Protein AF-A0A2G2ZZA1-F1 (afdb_monomer_lite)

Organism: Capsicum annuum (NCBI:txid4072)

Foldseek 3Di:
DDDDDDDDDDDDDDDDDDDDDDDPPPPPPPVVVVVLDVPCDPVNVVVVVVLVVVVVVVDDDPDPVPCCVNVDDPDPVSCLVCVCPVPLVSVLVVLVPDPADPLLSVLVNLLSVLVVLLSVLVSLVVVLVVVVVVLVVLLVVLVVVCVPDPDDNPPSVVVNLVSLVVLLPDDRSQPPDPNHLVNLVVSLVSLVVSLVSLVVVLVVLVVVLVVLVVVVVVVVVVVVVVVVVVVVVCVPPPDDPPPPPVVVVVVVVSVVVSVSSVVSSVVSVVSSVVSVVSSVVSVVVSVVSVVVSVVSVVSSVVSVVCSVVVVDPPPVVVVVPD

InterPro domains:
  IPR007749 Protein of unknown function DUF677 [PF05055] (58-304)
  IPR007749 Protein of unknown function DUF677 [PTHR31113] (23-312)

Secondary structure (DSSP, 8-state):
---------------------PPP------HHHHHHHHH--HHHHHHHHHHHHHHHTT--SS-----GGGG---SHHHHHHTTTPSPHHHHHHHHHHS---HHHHHHHHHHHHHHHHHHHHHHHHHHHHHHHHHHHHHHHHHHHHHHH-TT-HHHHHHHHHHHHHHHHTS--TTTSSTT-HHHHHHHHHHHHHHHHHHHHHHHHHHHHHHHHHHHHHHHHHHHHHHHHHHHHHHTT-----SSHHHHHHHHHHHHHHHHHHHHHHHHHHHHHHHHHHHHHHHHHHHHHHHHHHHHHHHHHHHHHHHHHHTT-TTTTTTTS--

Radius of gyration: 33.91 Å; chains: 1; bounding box: 85×60×103 Å

Sequence (322 aa):
MLGSVLSTNSNAFCLHAEAQRSKPAHMEMDLREEYAHAFRTESYTDFWTRVLALAENISSPTKIVGSTSAARLPSYRLFVEHLLDPDQPTVTRILGLIHTHRETHSILSEYFSQTAEASLLCSLLLKDVQRTRSRYKSLKSALDSLQKTPYSPKSHMPKIMTRLTKFCNSLNPLVSSTSSPLRFKTVQASCSKLLKSIELRRNKTNAKLQLIKKFQRSSVVFVMALTISLTVIVATHALALIVAAPTLMIGSFQLMSTKKLARSSAQLDIAAKGTYILIRDLDTISRLVGRLNDELEDLQAIIRFWLVRGGDPVQLQLQASG

Structure (mmCIF, N/CA/C/O backbone):
data_AF-A0A2G2ZZA1-F1
#
_entry.id   AF-A0A2G2ZZA1-F1
#
loop_
_atom_site.group_PDB
_atom_site.id
_atom_site.type_symbol
_atom_site.label_atom_id
_atom_site.label_alt_id
_atom_site.label_comp_id
_atom_site.label_asym_id
_atom_site.label_entity_id
_atom_site.label_seq_id
_atom_site.pdbx_PDB_ins_code
_atom_site.Cartn_x
_atom_site.Cartn_y
_atom_site.Cartn_z
_atom_site.occupancy
_atom_site.B_iso_or_equiv
_atom_site.auth_seq_id
_atom_site.auth_comp_id
_atom_site.auth_asym_id
_atom_site.auth_atom_id
_atom_site.pdbx_PDB_model_num
ATOM 1 N N . MET A 1 1 ? 26.205 -9.629 24.892 1.00 28.17 1 MET A N 1
ATOM 2 C CA . MET A 1 1 ? 27.626 -9.848 25.225 1.00 28.17 1 MET A CA 1
ATOM 3 C C . MET A 1 1 ? 27.842 -11.346 25.367 1.00 28.17 1 MET A C 1
ATOM 5 O O . MET A 1 1 ? 27.180 -11.933 26.203 1.00 28.17 1 MET A O 1
ATOM 9 N N . LEU A 1 2 ? 28.659 -11.899 24.462 1.00 25.50 2 LEU A N 1
ATOM 10 C CA . LEU A 1 2 ? 29.552 -13.072 24.554 1.00 25.50 2 LEU A CA 1
ATOM 11 C C . LEU A 1 2 ? 29.225 -14.289 25.447 1.00 25.50 2 LEU A C 1
ATOM 13 O O . LEU A 1 2 ? 28.991 -14.151 26.640 1.00 25.50 2 LEU A O 1
ATOM 17 N N . GLY A 1 3 ? 29.453 -15.477 24.863 1.00 25.59 3 GLY A N 1
ATOM 18 C CA . GLY A 1 3 ? 29.916 -16.691 25.560 1.00 25.59 3 GLY A CA 1
ATOM 19 C C . GLY A 1 3 ? 29.078 -17.934 25.239 1.00 25.59 3 GLY A C 1
ATOM 20 O O . GLY A 1 3 ? 28.054 -18.153 25.866 1.00 25.59 3 GLY A O 1
ATOM 21 N N . SER A 1 4 ? 29.319 -18.650 24.135 1.00 27.53 4 SER A N 1
ATOM 22 C CA . SER A 1 4 ? 30.235 -19.806 24.017 1.00 27.53 4 SER A CA 1
ATOM 23 C C . SER A 1 4 ? 29.969 -20.952 25.007 1.00 27.53 4 SER A C 1
ATOM 25 O O . SER A 1 4 ? 30.288 -20.837 26.186 1.00 27.53 4 SER A O 1
ATOM 27 N N . VAL A 1 5 ? 29.520 -22.098 24.485 1.00 32.62 5 VAL A N 1
ATOM 28 C CA . VAL A 1 5 ? 29.769 -23.421 25.078 1.00 32.62 5 VAL A CA 1
ATOM 29 C C . VAL A 1 5 ? 30.450 -24.280 24.010 1.00 32.62 5 VAL A C 1
ATOM 31 O O . VAL A 1 5 ? 30.022 -24.330 22.860 1.00 32.62 5 VAL A O 1
ATOM 34 N N . LEU A 1 6 ? 31.573 -24.861 24.415 1.00 30.09 6 LEU A N 1
ATOM 35 C CA . LEU A 1 6 ? 32.590 -25.582 23.655 1.00 30.09 6 LEU A CA 1
ATOM 36 C C . LEU A 1 6 ? 32.461 -27.095 23.903 1.00 30.09 6 LEU A C 1
ATOM 38 O O . LEU A 1 6 ? 32.226 -27.475 25.045 1.00 30.09 6 LEU A O 1
ATOM 42 N N . SER A 1 7 ? 32.834 -27.887 22.880 1.00 28.14 7 SER A N 1
ATOM 43 C CA . SER A 1 7 ? 33.601 -29.157 22.981 1.00 28.14 7 SER A CA 1
ATOM 44 C C . SER A 1 7 ? 32.857 -30.391 23.542 1.00 28.14 7 SER A C 1
ATOM 46 O O . SER A 1 7 ? 32.058 -30.258 24.451 1.00 28.14 7 SER A O 1
ATOM 48 N N . THR A 1 8 ? 33.034 -31.658 23.148 1.00 29.88 8 THR A N 1
ATOM 49 C CA . THR A 1 8 ? 33.964 -32.474 22.323 1.00 29.88 8 THR A CA 1
ATOM 50 C C . THR A 1 8 ? 33.191 -33.777 22.015 1.00 29.88 8 THR A C 1
ATOM 52 O O . THR A 1 8 ? 32.286 -34.126 22.768 1.00 29.88 8 THR A O 1
ATOM 55 N N . ASN A 1 9 ? 33.398 -34.511 20.918 1.00 26.88 9 ASN A N 1
ATOM 56 C CA . ASN A 1 9 ? 34.267 -35.704 20.762 1.00 26.88 9 ASN A CA 1
ATOM 57 C C . ASN A 1 9 ? 33.571 -36.545 19.650 1.00 26.88 9 ASN A C 1
ATOM 59 O O . ASN A 1 9 ? 32.352 -36.485 19.555 1.00 26.88 9 ASN A O 1
ATOM 63 N N . SER A 1 10 ? 34.156 -37.370 18.787 1.00 30.48 10 SER A N 1
ATOM 64 C CA . SER A 1 10 ? 35.507 -37.873 18.577 1.00 30.48 10 SER A CA 1
ATOM 65 C C . SER A 1 10 ? 35.528 -38.451 17.148 1.00 30.48 10 SER A C 1
ATOM 67 O O . SER A 1 10 ? 34.559 -39.085 16.726 1.00 30.48 10 SER A O 1
ATOM 69 N N . ASN A 1 11 ? 36.608 -38.234 16.400 1.00 27.64 11 ASN A N 1
ATOM 70 C CA . ASN A 1 11 ? 36.880 -38.939 15.147 1.00 27.64 11 ASN A CA 1
ATOM 71 C C . ASN A 1 11 ? 37.461 -40.321 15.466 1.00 27.64 11 ASN A C 1
ATOM 73 O O . ASN A 1 11 ? 38.422 -40.381 16.225 1.00 27.64 11 ASN A O 1
ATOM 77 N N . ALA A 1 12 ? 36.939 -41.377 14.833 1.00 29.44 12 ALA A N 1
ATOM 78 C CA . ALA A 1 12 ? 37.702 -42.430 14.139 1.00 29.44 12 ALA A CA 1
ATOM 79 C C . ALA A 1 12 ? 36.912 -43.748 14.077 1.00 29.44 12 ALA A C 1
ATOM 81 O O . ALA A 1 12 ? 36.864 -44.493 15.048 1.00 29.44 12 ALA A O 1
ATOM 82 N N . PHE A 1 13 ? 36.385 -44.081 12.897 1.00 29.64 13 PHE A N 1
ATOM 83 C CA . PHE A 1 13 ? 36.525 -45.434 12.352 1.00 29.64 13 PHE A CA 1
ATOM 84 C C . PHE A 1 13 ? 36.355 -45.366 10.828 1.00 29.64 13 PHE A C 1
ATOM 86 O O . PHE A 1 13 ? 35.249 -45.279 10.303 1.00 29.64 13 PHE A O 1
ATOM 93 N N . CYS A 1 14 ? 37.485 -45.331 10.121 1.00 30.14 14 CYS A N 1
ATOM 94 C CA . CYS A 1 14 ? 37.553 -45.542 8.679 1.00 30.14 14 CYS A CA 1
ATOM 95 C C . CYS A 1 14 ? 37.522 -47.044 8.408 1.00 30.14 14 CYS A C 1
ATOM 97 O O . CYS A 1 14 ? 38.470 -47.722 8.790 1.00 30.14 14 CYS A O 1
ATOM 99 N N . LEU A 1 15 ? 36.524 -47.536 7.672 1.00 33.03 15 LEU A N 1
ATOM 100 C CA . LEU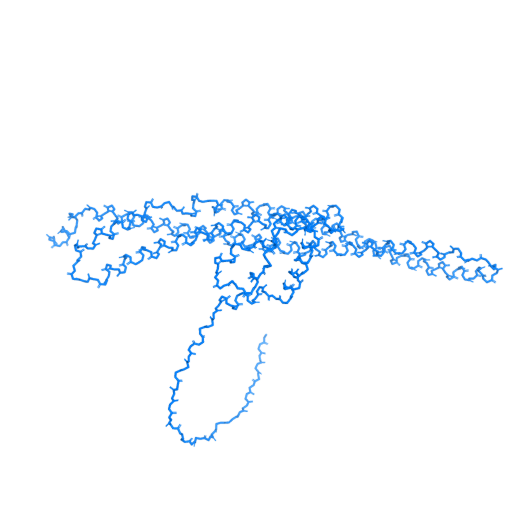 A 1 15 ? 36.702 -48.683 6.783 1.00 33.03 15 LEU A CA 1
ATOM 101 C C . LEU A 1 15 ? 35.904 -48.474 5.488 1.00 33.03 15 LEU A C 1
ATOM 103 O O . LEU A 1 15 ? 34.753 -48.048 5.491 1.00 33.03 15 LEU A O 1
ATOM 107 N N . HIS A 1 16 ? 36.611 -48.740 4.395 1.00 32.81 16 HIS A N 1
ATOM 108 C CA . HIS A 1 16 ? 36.264 -48.631 2.984 1.00 32.81 16 HIS A CA 1
ATOM 109 C C . HIS A 1 16 ? 34.866 -49.127 2.579 1.00 32.81 16 HIS A C 1
ATOM 111 O O . HIS A 1 16 ? 34.514 -50.270 2.851 1.00 32.81 16 HIS A O 1
ATOM 117 N N . ALA A 1 17 ? 34.172 -48.328 1.761 1.00 31.02 17 ALA A N 1
ATOM 118 C CA . ALA A 1 17 ? 33.393 -48.815 0.618 1.00 31.02 17 ALA A CA 1
ATOM 119 C C . ALA A 1 17 ? 33.150 -47.659 -0.367 1.00 31.02 17 ALA A C 1
ATOM 121 O O . ALA A 1 17 ? 32.350 -46.755 -0.135 1.00 31.02 17 ALA A O 1
ATOM 122 N N . GLU A 1 18 ? 33.891 -47.680 -1.467 1.00 32.53 18 GLU A N 1
ATOM 123 C CA . GLU A 1 18 ? 33.787 -46.750 -2.582 1.00 32.53 18 GLU A CA 1
ATOM 124 C C . GLU A 1 18 ? 32.826 -47.340 -3.620 1.00 32.53 18 GLU A C 1
ATOM 126 O O . GLU A 1 18 ? 33.184 -48.296 -4.296 1.00 32.53 18 GLU A O 1
ATOM 131 N N . ALA A 1 19 ? 31.602 -46.809 -3.733 1.00 33.69 19 ALA A N 1
ATOM 132 C CA . ALA A 1 19 ? 30.777 -46.945 -4.939 1.00 33.69 19 ALA A CA 1
ATOM 133 C C . ALA A 1 19 ? 29.552 -46.012 -4.916 1.00 33.69 19 ALA A C 1
ATOM 135 O O . ALA A 1 19 ? 28.712 -46.072 -4.026 1.00 33.69 19 ALA A O 1
ATOM 136 N N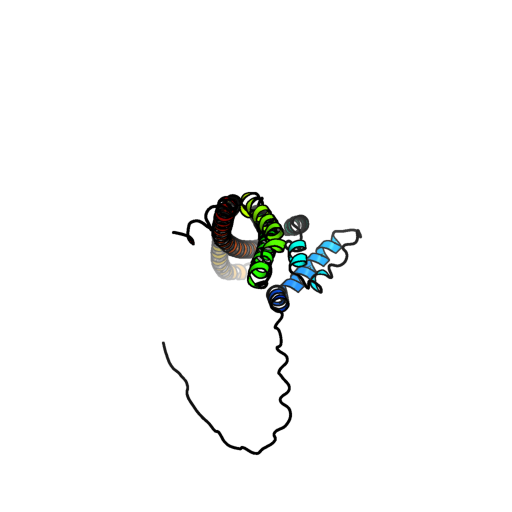 . GLN A 1 20 ? 29.440 -45.210 -5.978 1.00 33.75 20 GLN A N 1
ATOM 137 C CA . GLN A 1 20 ? 28.263 -44.456 -6.434 1.00 33.75 20 GLN A CA 1
ATOM 138 C C . GLN A 1 20 ? 27.798 -43.262 -5.588 1.00 33.75 20 GLN A C 1
ATOM 140 O O . GLN A 1 20 ? 26.780 -43.264 -4.901 1.00 33.75 20 GLN A O 1
ATOM 145 N N . ARG A 1 21 ? 28.502 -42.143 -5.784 1.00 31.42 21 ARG A N 1
ATOM 146 C CA . ARG A 1 21 ? 28.042 -40.796 -5.437 1.00 31.42 21 ARG A CA 1
ATOM 147 C C . ARG A 1 21 ? 26.911 -40.387 -6.390 1.00 31.42 21 ARG A C 1
ATOM 149 O O . ARG A 1 21 ? 27.158 -39.784 -7.434 1.00 31.42 21 ARG A O 1
ATOM 156 N N . SER A 1 22 ? 25.666 -40.715 -6.049 1.00 41.31 22 SER A N 1
ATOM 157 C CA . SER A 1 22 ? 24.499 -40.086 -6.672 1.00 41.31 22 SER A CA 1
ATOM 158 C C . SER A 1 22 ? 24.576 -38.579 -6.424 1.00 41.31 22 SER A C 1
ATOM 160 O O . SER A 1 22 ? 24.616 -38.126 -5.279 1.00 41.31 22 SER A O 1
ATOM 162 N N . LYS A 1 23 ? 24.643 -37.805 -7.508 1.00 34.12 23 LYS A N 1
ATOM 163 C CA . LYS A 1 23 ? 24.574 -36.339 -7.504 1.00 34.12 23 LYS A CA 1
ATOM 164 C C . LYS A 1 23 ? 23.333 -35.936 -6.688 1.00 34.12 23 LYS A C 1
ATOM 166 O O . LYS A 1 23 ? 22.250 -36.396 -7.052 1.00 34.12 23 LYS A O 1
ATOM 171 N N . PRO A 1 24 ? 23.436 -35.147 -5.601 1.00 39.28 24 PRO A N 1
ATOM 172 C CA . PRO A 1 24 ? 22.239 -34.708 -4.904 1.00 39.28 24 PRO A CA 1
ATOM 173 C C . PRO A 1 24 ? 21.429 -33.889 -5.904 1.00 39.28 24 PRO A C 1
ATOM 175 O O . PRO A 1 24 ? 21.937 -32.920 -6.477 1.00 39.28 24 PRO A O 1
ATOM 178 N N . ALA A 1 25 ? 20.202 -34.336 -6.177 1.00 45.59 25 ALA A N 1
ATOM 179 C CA . ALA A 1 25 ? 19.230 -33.530 -6.886 1.00 45.59 25 ALA A CA 1
ATOM 180 C C . ALA A 1 25 ? 19.165 -32.202 -6.133 1.00 45.59 25 ALA A C 1
ATOM 182 O O . ALA A 1 25 ? 18.854 -32.172 -4.943 1.00 45.59 25 ALA A O 1
ATOM 183 N N . HIS A 1 26 ? 19.574 -31.128 -6.801 1.00 43.72 26 HIS A N 1
ATOM 184 C CA . HIS A 1 26 ? 19.446 -29.787 -6.270 1.00 43.72 26 HIS A CA 1
ATOM 185 C C . HIS A 1 26 ? 17.946 -29.601 -6.044 1.00 43.72 26 HIS A C 1
ATOM 187 O O . HIS A 1 26 ? 17.189 -29.504 -7.008 1.00 43.72 26 HIS A O 1
ATOM 193 N N . MET A 1 27 ? 17.505 -29.685 -4.789 1.00 48.47 27 MET A N 1
ATOM 194 C CA . MET A 1 27 ? 16.134 -29.386 -4.413 1.00 48.47 27 MET A CA 1
ATOM 195 C C . MET A 1 27 ? 16.004 -27.881 -4.651 1.00 48.47 27 MET A C 1
ATOM 197 O O . MET A 1 27 ? 16.423 -27.070 -3.829 1.00 48.47 27 MET A O 1
ATOM 201 N N . GLU A 1 28 ? 15.596 -27.504 -5.862 1.00 51.84 28 GLU A N 1
ATOM 202 C CA . GLU A 1 28 ? 15.256 -26.130 -6.197 1.00 51.84 28 GLU A CA 1
ATOM 203 C C . GLU A 1 28 ? 14.039 -25.801 -5.340 1.00 51.84 28 GLU A C 1
ATOM 205 O O . GLU A 1 28 ? 12.914 -26.169 -5.666 1.00 51.84 28 GLU A O 1
ATOM 210 N N . MET A 1 29 ? 14.299 -25.224 -4.167 1.00 55.28 29 MET A N 1
ATOM 211 C CA . MET A 1 29 ? 13.266 -24.741 -3.269 1.00 55.28 29 MET A CA 1
ATOM 212 C C . MET A 1 29 ? 12.436 -23.742 -4.071 1.00 55.28 29 MET A C 1
ATOM 214 O O . MET A 1 29 ? 12.941 -22.676 -4.438 1.00 55.28 29 MET A O 1
ATOM 218 N N . ASP A 1 30 ? 11.203 -24.113 -4.430 1.00 65.06 30 ASP A N 1
ATOM 219 C CA . ASP A 1 30 ? 10.325 -23.207 -5.159 1.00 65.06 30 ASP A CA 1
ATOM 220 C C . ASP A 1 30 ? 9.928 -22.090 -4.194 1.00 65.06 30 ASP A C 1
ATOM 222 O O . ASP A 1 30 ? 8.961 -22.193 -3.440 1.00 65.06 30 ASP A O 1
ATOM 226 N N . LEU A 1 31 ? 10.701 -21.001 -4.227 1.00 63.53 31 LEU A N 1
ATOM 227 C CA . LEU A 1 31 ? 10.481 -19.785 -3.446 1.00 63.53 31 LEU A CA 1
ATOM 228 C C . LEU A 1 31 ? 9.036 -19.276 -3.569 1.00 63.53 31 LEU A C 1
ATOM 230 O O . LEU A 1 31 ? 8.574 -18.540 -2.704 1.00 63.53 31 LEU A O 1
ATOM 234 N N . ARG A 1 32 ? 8.305 -19.645 -4.631 1.00 63.00 32 ARG A N 1
ATOM 235 C CA . ARG A 1 32 ? 6.891 -19.293 -4.805 1.00 63.00 32 ARG A CA 1
ATOM 236 C C . ARG A 1 32 ? 5.973 -20.127 -3.921 1.00 63.00 32 ARG A C 1
ATOM 238 O O . ARG A 1 32 ? 5.014 -19.562 -3.402 1.00 63.00 32 ARG A O 1
ATOM 245 N N . GLU A 1 33 ? 6.240 -21.423 -3.752 1.00 63.16 33 GLU A N 1
ATOM 246 C CA . GLU A 1 33 ? 5.480 -22.261 -2.817 1.00 63.16 33 GLU A CA 1
ATOM 247 C C . GLU A 1 33 ? 5.730 -21.826 -1.380 1.00 63.16 33 GLU A C 1
ATOM 249 O O . GLU A 1 33 ? 4.777 -21.640 -0.628 1.00 63.16 33 GLU A O 1
ATOM 254 N N . GLU A 1 34 ? 6.988 -21.574 -1.022 1.00 66.69 34 GLU A N 1
ATOM 255 C CA . GLU A 1 34 ? 7.330 -21.104 0.320 1.00 66.69 34 GLU A CA 1
ATOM 256 C C . GLU A 1 34 ? 6.712 -19.728 0.609 1.00 66.69 34 GLU A C 1
ATOM 258 O O . GLU A 1 34 ? 6.099 -19.525 1.659 1.00 66.69 34 GLU A O 1
ATOM 263 N N . TYR A 1 35 ? 6.762 -18.804 -0.358 1.00 64.38 35 TYR A N 1
ATOM 264 C CA . TYR A 1 35 ? 6.077 -17.518 -0.252 1.00 64.38 35 TYR A CA 1
ATOM 265 C C . TYR A 1 35 ? 4.559 -17.697 -0.114 1.00 64.38 35 TYR A C 1
ATOM 267 O O . TYR A 1 35 ? 3.946 -17.078 0.749 1.00 64.38 35 TYR A O 1
ATOM 275 N N . ALA A 1 36 ? 3.928 -18.566 -0.910 1.00 63.19 36 ALA A N 1
ATOM 276 C CA . ALA A 1 36 ? 2.493 -18.827 -0.804 1.00 63.19 36 ALA A CA 1
ATOM 277 C C . ALA A 1 36 ? 2.109 -19.426 0.561 1.00 63.19 36 ALA A C 1
ATOM 279 O O . ALA A 1 36 ? 1.096 -19.024 1.138 1.00 63.19 36 ALA A O 1
ATOM 280 N N . HIS A 1 37 ? 2.924 -20.336 1.098 1.00 65.19 37 HIS A N 1
ATOM 281 C CA . HIS A 1 37 ? 2.734 -20.914 2.426 1.00 65.19 37 HIS A CA 1
ATOM 282 C C . HIS A 1 37 ? 2.880 -19.879 3.548 1.00 65.19 37 HIS A C 1
ATOM 284 O O . HIS A 1 37 ? 2.111 -19.924 4.506 1.00 65.19 37 HIS A O 1
ATOM 290 N N . ALA A 1 38 ? 3.781 -18.900 3.412 1.00 69.44 38 ALA A N 1
ATOM 291 C CA . ALA A 1 38 ? 3.946 -17.831 4.398 1.00 69.44 38 ALA A CA 1
ATOM 292 C C . ALA A 1 38 ? 2.691 -16.946 4.561 1.00 69.44 38 ALA A C 1
ATOM 294 O O . ALA A 1 38 ? 2.449 -16.420 5.647 1.00 69.44 38 ALA A O 1
ATOM 295 N N . PHE A 1 39 ? 1.874 -16.796 3.509 1.00 64.38 39 PHE A N 1
ATOM 296 C CA . PHE A 1 39 ? 0.635 -16.001 3.550 1.00 64.38 39 PHE A CA 1
ATOM 297 C C . PHE A 1 39 ? -0.638 -16.828 3.792 1.00 64.38 39 PHE A C 1
ATOM 299 O O . PHE A 1 39 ? -1.656 -16.269 4.202 1.00 64.38 39 PHE A O 1
ATOM 306 N N . ARG A 1 40 ? -0.605 -18.146 3.561 1.00 68.25 40 ARG A N 1
ATOM 307 C CA . ARG A 1 40 ? -1.756 -19.055 3.713 1.00 68.25 40 ARG A CA 1
ATOM 308 C C . ARG A 1 40 ? -1.686 -19.838 5.022 1.00 68.25 40 ARG A C 1
ATOM 310 O O . ARG A 1 40 ? -1.578 -21.061 5.032 1.00 68.25 40 ARG A O 1
ATOM 317 N N . THR A 1 41 ? -1.753 -19.115 6.132 1.00 77.75 41 THR A N 1
ATOM 318 C CA . THR A 1 41 ? -1.815 -19.700 7.477 1.00 77.75 41 THR A CA 1
ATOM 319 C C . THR A 1 41 ? -3.150 -20.415 7.726 1.00 77.75 41 THR A C 1
ATOM 321 O O . THR A 1 41 ? -4.149 -20.150 7.057 1.00 77.75 41 THR A O 1
ATOM 324 N N . GLU A 1 42 ? -3.222 -21.262 8.754 1.00 77.00 42 GLU A N 1
ATOM 325 C CA . GLU A 1 42 ? -4.496 -21.864 9.194 1.00 77.00 42 GLU A CA 1
ATOM 326 C C . GLU A 1 42 ? -5.553 -20.808 9.568 1.00 77.00 42 GLU A C 1
ATOM 328 O O . GLU A 1 42 ? -6.750 -20.987 9.363 1.00 77.00 42 GLU A O 1
ATOM 333 N N . SER A 1 43 ? -5.118 -19.651 10.071 1.00 70.44 43 SER A N 1
ATOM 334 C CA . SER A 1 43 ? -6.017 -18.526 10.340 1.00 70.44 43 SER A CA 1
ATOM 335 C C . SER A 1 43 ? -6.571 -17.883 9.066 1.00 70.44 43 SER A C 1
ATOM 337 O O . SER A 1 43 ? -7.709 -17.417 9.066 1.00 70.44 43 SER A O 1
ATOM 339 N N . TYR A 1 44 ? -5.796 -17.868 7.976 1.00 74.94 44 TYR A N 1
ATOM 340 C CA . TYR A 1 44 ? -6.270 -17.418 6.670 1.00 74.94 44 TYR A CA 1
ATOM 341 C C . TYR A 1 44 ? -7.336 -18.378 6.134 1.00 74.94 44 TYR A C 1
ATOM 343 O O . TYR A 1 44 ? -8.382 -17.924 5.674 1.00 74.94 44 TYR A O 1
ATOM 351 N N . THR A 1 45 ? -7.120 -19.693 6.239 1.00 73.19 45 THR A N 1
ATOM 352 C CA . THR A 1 45 ? -8.099 -20.684 5.770 1.00 73.19 45 THR A CA 1
ATOM 353 C C . THR A 1 45 ? -9.394 -20.651 6.589 1.00 73.19 45 THR A C 1
ATOM 355 O O . THR A 1 45 ? -10.462 -20.612 5.983 1.00 73.19 45 THR A O 1
ATOM 358 N N . ASP A 1 46 ? -9.338 -20.564 7.925 1.00 76.56 46 ASP A N 1
ATOM 359 C CA . ASP A 1 46 ? -10.537 -20.416 8.778 1.00 76.56 46 ASP A CA 1
ATOM 360 C C . ASP A 1 46 ? -11.290 -19.099 8.522 1.00 76.56 46 ASP A C 1
ATOM 362 O O . ASP A 1 46 ? -12.521 -19.059 8.515 1.00 76.56 46 ASP A O 1
ATOM 366 N N . PHE A 1 47 ? -10.577 -18.000 8.263 1.00 78.62 47 PHE A N 1
ATOM 367 C CA . PHE A 1 47 ? -11.222 -16.754 7.851 1.00 78.62 47 PHE A CA 1
ATOM 368 C C . PHE A 1 47 ? -11.992 -16.940 6.537 1.00 78.62 47 PHE A C 1
ATOM 370 O O . PHE A 1 47 ? -13.155 -16.544 6.428 1.00 78.62 47 PHE A O 1
ATOM 377 N N . TRP A 1 48 ? -11.363 -17.580 5.554 1.00 73.50 48 TRP A N 1
ATOM 378 C CA . TRP A 1 48 ? -11.939 -17.775 4.230 1.00 73.50 48 TRP A CA 1
ATOM 379 C C . TRP A 1 48 ? -13.142 -18.705 4.204 1.00 73.50 48 TRP A C 1
ATOM 381 O O . TRP A 1 48 ? -14.125 -18.398 3.529 1.00 73.50 48 TRP A O 1
ATOM 391 N N . THR A 1 49 ? -13.115 -19.796 4.966 1.00 75.88 49 THR A N 1
ATOM 392 C CA . THR A 1 49 ? -14.275 -20.690 5.093 1.00 75.88 49 THR A CA 1
ATOM 393 C C . THR A 1 49 ? -15.487 -19.944 5.651 1.00 75.88 49 THR A C 1
ATOM 395 O O . THR A 1 49 ? -16.596 -20.103 5.143 1.00 75.88 49 THR A O 1
ATOM 398 N N . ARG A 1 50 ? -15.285 -19.053 6.631 1.00 78.25 50 ARG A N 1
ATOM 399 C CA . ARG A 1 50 ? -16.354 -18.212 7.198 1.00 78.25 50 ARG A CA 1
ATOM 400 C C . ARG A 1 50 ? -16.884 -17.184 6.205 1.00 78.25 50 ARG A C 1
ATOM 402 O O . ARG A 1 50 ? -18.091 -16.965 6.156 1.00 78.25 50 ARG A O 1
ATOM 409 N N . VAL A 1 51 ? -16.005 -16.547 5.430 1.00 73.44 51 VAL A N 1
ATOM 410 C CA . VAL A 1 51 ? -16.400 -15.571 4.401 1.00 73.44 51 VAL A CA 1
ATOM 411 C C . VAL A 1 51 ? -17.233 -16.237 3.308 1.00 73.44 51 VAL A C 1
ATOM 413 O O . VAL A 1 51 ? -18.276 -15.699 2.939 1.00 73.44 51 VAL A O 1
ATOM 416 N N . LEU A 1 52 ? -16.818 -17.415 2.831 1.00 73.31 52 LEU A N 1
ATOM 417 C CA . LEU A 1 52 ? -17.556 -18.178 1.822 1.00 73.31 52 LEU A CA 1
ATOM 418 C C . LEU A 1 52 ? -18.917 -18.644 2.350 1.00 73.31 52 LEU A C 1
ATOM 420 O O . LEU A 1 52 ? -19.929 -18.395 1.701 1.00 73.31 52 LEU A O 1
ATOM 424 N N . ALA A 1 53 ? -18.971 -19.193 3.568 1.00 75.75 53 ALA A N 1
ATOM 425 C CA . ALA A 1 53 ? -20.232 -19.588 4.198 1.00 75.75 53 ALA A CA 1
ATOM 426 C C . ALA A 1 53 ? -21.193 -18.398 4.369 1.00 75.75 53 ALA A C 1
ATOM 428 O O . ALA A 1 53 ? -22.404 -18.522 4.190 1.00 75.75 53 ALA A O 1
ATOM 429 N N . LEU A 1 54 ? -20.669 -17.217 4.705 1.00 69.06 54 LEU A N 1
ATOM 430 C CA . LEU A 1 54 ? -21.468 -16.000 4.809 1.00 69.06 54 LEU A CA 1
ATOM 431 C C . LEU A 1 54 ? -21.954 -15.519 3.433 1.00 69.06 54 LEU A C 1
ATOM 433 O O . LEU A 1 54 ? -23.081 -15.052 3.319 1.00 69.06 54 LEU A O 1
ATOM 437 N N . ALA A 1 55 ? -21.135 -15.645 2.387 1.00 66.38 55 ALA A N 1
ATOM 438 C CA . ALA A 1 55 ? -21.516 -15.285 1.024 1.00 66.38 55 ALA A CA 1
ATOM 439 C C . ALA A 1 55 ? -22.607 -16.213 0.455 1.00 66.38 55 ALA A C 1
ATOM 441 O O . ALA A 1 55 ? -23.537 -15.718 -0.183 1.00 66.38 55 ALA A O 1
ATOM 442 N N . GLU A 1 56 ? -22.526 -17.519 0.730 1.00 66.19 56 GLU A N 1
ATOM 443 C CA . GLU A 1 56 ? -23.512 -18.535 0.329 1.00 66.19 56 GLU A CA 1
ATOM 444 C C . GLU A 1 56 ? -24.864 -18.343 1.028 1.00 66.19 56 GLU A C 1
ATOM 446 O O . GLU A 1 56 ? -25.904 -18.374 0.378 1.00 66.19 56 GLU A O 1
ATOM 451 N N . ASN A 1 57 ? -24.870 -18.036 2.330 1.00 61.50 57 ASN A N 1
ATOM 452 C CA . ASN A 1 57 ? -26.107 -17.775 3.081 1.00 61.50 57 ASN A CA 1
ATOM 453 C C . ASN A 1 57 ? -26.847 -16.493 2.649 1.00 61.50 57 ASN A C 1
ATOM 455 O O . ASN A 1 57 ? -27.988 -16.275 3.050 1.00 61.50 57 ASN A O 1
ATOM 459 N N . ILE A 1 58 ? -26.207 -15.625 1.860 1.00 57.59 58 ILE A N 1
ATOM 460 C CA . ILE A 1 58 ? -26.741 -14.313 1.464 1.00 57.59 58 ILE A CA 1
ATOM 461 C C . ILE A 1 58 ? -27.093 -14.276 -0.044 1.00 57.59 58 ILE A C 1
ATOM 463 O O . ILE A 1 58 ? -27.616 -13.274 -0.527 1.00 57.59 58 ILE A O 1
ATOM 467 N N . SER A 1 59 ? -26.870 -15.361 -0.803 1.00 45.16 59 SER A N 1
ATOM 468 C CA . SER A 1 59 ? -27.084 -15.425 -2.261 1.00 45.16 59 SER A CA 1
ATOM 469 C C . SER A 1 59 ? -27.867 -16.674 -2.699 1.00 45.16 59 SER A C 1
ATOM 471 O O . SER A 1 59 ? -27.455 -17.794 -2.432 1.00 45.16 59 SER A O 1
ATOM 473 N N . SER A 1 60 ? -28.941 -16.496 -3.482 1.00 40.72 60 SER A N 1
ATOM 474 C CA . SER A 1 60 ? -29.480 -17.550 -4.372 1.00 40.72 60 SER A CA 1
ATOM 475 C C . SER A 1 60 ? -28.452 -17.911 -5.472 1.00 40.72 60 SER A C 1
ATOM 477 O O . SER A 1 60 ? -27.513 -17.138 -5.686 1.00 40.72 60 SER A O 1
ATOM 479 N N . PRO A 1 61 ? -28.556 -19.072 -6.156 1.00 39.38 61 PRO A N 1
ATOM 480 C CA . PRO A 1 61 ? -27.413 -19.780 -6.729 1.00 39.38 61 PRO A CA 1
ATOM 481 C C . PRO A 1 61 ? -27.009 -19.226 -8.099 1.00 39.38 61 PRO A C 1
ATOM 483 O O . PRO A 1 61 ? -27.131 -19.892 -9.124 1.00 39.38 61 PRO A O 1
ATOM 486 N N . THR A 1 62 ? -26.464 -18.016 -8.145 1.00 37.00 62 THR A N 1
ATOM 487 C CA . THR A 1 62 ? -25.617 -17.626 -9.273 1.00 37.00 62 THR A CA 1
ATOM 488 C C . THR A 1 62 ? -24.227 -18.132 -8.947 1.00 37.00 62 THR A C 1
ATOM 490 O O . THR A 1 62 ? -23.530 -17.499 -8.164 1.00 37.00 62 THR A O 1
ATOM 493 N N . LYS A 1 63 ? -23.891 -19.316 -9.483 1.00 42.28 63 LYS A N 1
ATOM 494 C CA . LYS A 1 63 ? -22.600 -20.023 -9.390 1.00 42.28 63 LYS A CA 1
ATOM 495 C C . LYS A 1 63 ? -21.457 -19.128 -8.892 1.00 42.28 63 LYS A C 1
ATOM 497 O O . LYS A 1 63 ? -20.679 -18.603 -9.687 1.00 42.28 63 LYS A O 1
ATOM 502 N N . ILE A 1 64 ? -21.309 -19.033 -7.572 1.00 45.75 64 ILE A N 1
ATOM 503 C CA . ILE A 1 64 ? -20.001 -18.829 -6.971 1.00 45.75 64 ILE A CA 1
ATOM 504 C C . ILE A 1 64 ? -19.324 -20.154 -7.280 1.00 45.75 64 ILE A C 1
ATOM 506 O O . ILE A 1 64 ? -19.562 -21.153 -6.606 1.00 45.75 64 ILE A O 1
ATOM 510 N N . VAL A 1 65 ? -18.627 -20.215 -8.418 1.00 43.44 65 VAL A N 1
ATOM 511 C CA . VAL A 1 65 ? -17.695 -21.302 -8.697 1.00 43.44 65 VAL A CA 1
ATOM 512 C C . VAL A 1 65 ? -16.859 -21.382 -7.437 1.00 43.44 65 VAL A C 1
ATOM 514 O O . VAL A 1 65 ? -16.156 -20.420 -7.126 1.00 43.44 65 VAL A O 1
ATOM 517 N N . GLY A 1 66 ? -17.067 -22.452 -6.659 1.00 39.12 66 GLY A N 1
ATOM 518 C CA . GLY A 1 66 ? -16.401 -22.646 -5.383 1.00 39.12 66 GLY A CA 1
ATOM 519 C C . GLY A 1 66 ? -14.945 -22.301 -5.601 1.00 39.12 66 GLY A C 1
ATOM 520 O O . GLY A 1 66 ? -14.337 -22.829 -6.535 1.00 39.12 66 GLY A O 1
ATOM 521 N N . SER A 1 67 ? -14.441 -21.316 -4.859 1.00 43.06 67 SER A N 1
ATOM 522 C CA . SER A 1 67 ? -13.109 -20.783 -5.104 1.00 43.06 67 SER A CA 1
ATOM 523 C C . SER A 1 67 ? -12.087 -21.827 -4.652 1.00 43.06 67 SER A C 1
ATOM 525 O O . SER A 1 67 ? -11.443 -21.727 -3.616 1.00 43.06 67 SER A O 1
ATOM 527 N N . THR A 1 68 ? -11.904 -22.848 -5.490 1.00 43.66 68 THR A N 1
ATOM 528 C CA . THR A 1 68 ? -10.754 -23.747 -5.543 1.00 43.66 68 THR A CA 1
ATOM 529 C C . THR A 1 68 ? -9.474 -22.981 -5.901 1.00 43.66 68 THR A C 1
ATOM 531 O O . THR A 1 68 ? -8.409 -23.588 -5.992 1.00 43.66 68 THR A O 1
ATOM 534 N N . SER A 1 69 ? -9.552 -21.652 -6.076 1.00 42.38 69 SER A N 1
ATOM 535 C CA . SER A 1 69 ? -8.414 -20.742 -6.235 1.00 42.38 69 SER A CA 1
ATOM 536 C C . SER A 1 69 ? -7.412 -20.891 -5.084 1.00 42.38 69 SER A C 1
ATOM 538 O O . SER A 1 69 ? -6.205 -20.895 -5.316 1.00 42.38 69 SER A O 1
ATOM 540 N N . ALA A 1 70 ? -7.877 -21.171 -3.858 1.00 42.56 70 ALA A N 1
ATOM 541 C CA . ALA A 1 70 ? -6.990 -21.408 -2.716 1.00 42.56 70 ALA A CA 1
ATOM 542 C C . ALA A 1 70 ? -6.033 -22.607 -2.911 1.00 42.56 70 ALA A C 1
ATOM 544 O O . ALA A 1 70 ? -4.916 -22.579 -2.398 1.00 42.56 70 ALA A O 1
ATOM 545 N N . ALA A 1 71 ? -6.428 -23.623 -3.690 1.00 42.41 71 ALA A N 1
ATOM 546 C CA . ALA A 1 71 ? -5.655 -24.852 -3.881 1.00 42.41 71 ALA A CA 1
ATOM 547 C C . ALA A 1 71 ? -4.756 -24.857 -5.135 1.00 42.41 71 ALA A C 1
ATOM 549 O O . ALA A 1 71 ? -3.975 -25.789 -5.307 1.00 42.41 71 ALA A O 1
ATOM 550 N N . ARG A 1 72 ? -4.845 -23.865 -6.039 1.00 44.72 72 ARG A N 1
ATOM 551 C CA . ARG A 1 72 ? -4.126 -23.903 -7.332 1.00 44.72 72 ARG A CA 1
ATOM 552 C C . ARG A 1 72 ? -3.743 -22.530 -7.886 1.00 44.72 72 ARG A C 1
ATOM 554 O O . ARG A 1 72 ? -4.195 -22.164 -8.967 1.00 44.72 72 ARG A O 1
ATOM 561 N N . LEU A 1 73 ? -2.844 -21.792 -7.236 1.00 45.50 73 LEU A N 1
ATOM 562 C CA . LEU A 1 73 ? -2.191 -20.656 -7.911 1.00 45.50 73 LEU A CA 1
ATOM 563 C C . LEU A 1 73 ? -0.684 -20.909 -8.057 1.00 45.50 73 LEU A C 1
ATOM 565 O O . LEU A 1 73 ? 0.078 -20.489 -7.192 1.00 45.50 73 LEU A O 1
ATOM 569 N N . PRO A 1 74 ? -0.231 -21.552 -9.155 1.00 43.00 74 PRO A N 1
ATOM 570 C CA . PRO A 1 74 ? 1.187 -21.803 -9.423 1.00 43.00 74 PRO A CA 1
ATOM 571 C C . PRO A 1 74 ? 1.912 -20.578 -10.006 1.00 43.00 74 PRO A C 1
ATOM 573 O O . PRO A 1 74 ? 3.065 -20.672 -10.420 1.00 43.00 74 PRO A O 1
ATOM 576 N N . SER A 1 75 ? 1.253 -19.418 -10.130 1.00 47.28 75 SER A N 1
ATOM 577 C CA . SER A 1 75 ? 1.880 -18.249 -10.743 1.00 47.28 75 SER A CA 1
ATOM 578 C C . SER A 1 75 ? 1.443 -16.929 -10.124 1.00 47.28 75 SER A C 1
ATOM 580 O O . SER A 1 75 ? 0.272 -16.693 -9.829 1.00 47.28 75 SER A O 1
ATOM 582 N N . TYR A 1 76 ? 2.416 -16.027 -10.033 1.00 46.66 76 TYR A N 1
ATOM 583 C CA . TYR A 1 76 ? 2.278 -14.624 -9.661 1.00 46.66 76 TYR A CA 1
ATOM 584 C C . TYR A 1 76 ? 1.132 -13.885 -10.375 1.00 46.66 76 TYR A C 1
ATOM 586 O O . TYR A 1 76 ? 0.534 -12.966 -9.830 1.00 46.66 76 TYR A O 1
ATOM 594 N N . ARG A 1 77 ? 0.798 -14.302 -11.601 1.00 43.91 77 ARG A N 1
ATOM 595 C CA . ARG A 1 77 ? -0.275 -13.706 -12.401 1.00 43.91 77 ARG A CA 1
ATOM 596 C C . ARG A 1 77 ? -1.656 -13.936 -11.783 1.00 43.91 77 ARG A C 1
ATOM 598 O O . ARG A 1 77 ? -2.464 -13.018 -11.771 1.00 43.91 77 ARG A O 1
ATOM 605 N N . LEU A 1 78 ? -1.880 -15.119 -11.214 1.00 48.62 78 LEU A N 1
ATOM 606 C CA . LEU A 1 78 ? -3.143 -15.466 -10.566 1.00 48.62 78 LEU A CA 1
ATOM 607 C C . LEU A 1 78 ? -3.277 -14.806 -9.184 1.00 48.62 78 LEU A C 1
ATOM 609 O O . LEU A 1 78 ? -4.385 -14.490 -8.769 1.00 48.62 78 LEU A O 1
ATOM 613 N N . PHE A 1 79 ? -2.159 -14.532 -8.501 1.00 53.47 79 PHE A N 1
ATOM 614 C CA . PHE A 1 79 ? -2.141 -13.769 -7.244 1.00 53.47 79 PHE A CA 1
ATOM 615 C C . PHE A 1 79 ? -2.635 -12.326 -7.433 1.00 53.47 79 PHE A C 1
ATOM 617 O O . PHE A 1 79 ? -3.375 -11.819 -6.601 1.00 53.47 79 PHE A O 1
ATOM 624 N N . VAL A 1 80 ? -2.284 -11.680 -8.551 1.00 54.69 80 VAL A N 1
ATOM 625 C CA . VAL A 1 80 ? -2.736 -10.312 -8.878 1.00 54.69 80 VAL A CA 1
ATOM 626 C C . VAL A 1 80 ? -4.233 -10.246 -9.164 1.00 54.69 80 VAL A C 1
ATOM 628 O O . VAL A 1 80 ? -4.877 -9.258 -8.828 1.00 54.69 80 VAL A O 1
ATOM 631 N N . GLU A 1 81 ? -4.790 -11.287 -9.779 1.00 55.00 81 GLU A N 1
ATOM 632 C CA . GLU A 1 81 ? -6.217 -11.353 -10.117 1.00 55.00 81 GLU A CA 1
ATOM 633 C C . GLU A 1 81 ? -7.107 -11.562 -8.881 1.00 55.00 81 GLU A C 1
ATOM 635 O O . GLU A 1 81 ? -8.256 -11.138 -8.895 1.00 55.00 81 GLU A O 1
ATOM 640 N N . HIS A 1 82 ? -6.552 -12.117 -7.797 1.00 60.78 82 HIS A N 1
ATOM 641 C CA . HIS A 1 82 ? -7.254 -12.405 -6.538 1.00 60.78 82 HIS A CA 1
ATOM 642 C C . HIS A 1 82 ? -6.668 -11.611 -5.351 1.00 60.78 82 HIS A C 1
ATOM 644 O O . HIS A 1 82 ? -6.814 -11.991 -4.192 1.00 60.78 82 HIS A O 1
ATOM 650 N N . LEU A 1 83 ? -5.946 -10.513 -5.613 1.00 62.03 83 LEU A N 1
ATOM 651 C CA . LEU A 1 83 ? -5.158 -9.800 -4.592 1.00 62.03 83 LEU A CA 1
ATOM 652 C C . LEU A 1 83 ? -6.032 -9.093 -3.544 1.00 62.03 83 LEU A C 1
ATOM 654 O O . LEU A 1 83 ? -5.577 -8.791 -2.444 1.00 62.03 83 LEU A O 1
ATOM 658 N N . LEU A 1 84 ? -7.286 -8.824 -3.904 1.00 68.94 84 LEU A N 1
ATOM 659 C CA . LEU A 1 84 ? -8.300 -8.213 -3.053 1.00 68.94 84 LEU A CA 1
ATOM 660 C C . LEU A 1 84 ? -9.465 -9.159 -2.808 1.00 68.94 84 LEU A C 1
ATOM 662 O O . LEU A 1 84 ? -10.582 -8.697 -2.665 1.00 68.94 84 LEU A O 1
ATOM 666 N N . ASP A 1 85 ? -9.224 -10.460 -2.779 1.00 69.06 85 ASP A N 1
ATOM 667 C CA . ASP A 1 85 ? -10.217 -11.405 -2.302 1.00 69.06 85 ASP A CA 1
ATOM 668 C C . ASP A 1 85 ? -10.259 -11.331 -0.751 1.00 69.06 85 ASP A C 1
ATOM 670 O O . ASP A 1 85 ? -9.203 -11.393 -0.110 1.00 69.06 85 ASP A O 1
ATOM 674 N N . PRO A 1 86 ? -11.440 -11.193 -0.109 1.00 72.00 86 PRO A N 1
ATOM 675 C CA . PRO A 1 86 ? -12.750 -10.954 -0.716 1.00 72.00 86 PRO A CA 1
ATOM 676 C C . PRO A 1 86 ? -12.881 -9.526 -1.248 1.00 72.00 86 PRO A C 1
ATOM 678 O O . PRO A 1 86 ? -12.397 -8.582 -0.620 1.00 72.00 86 PRO A O 1
ATOM 681 N N . ASP A 1 87 ? -13.579 -9.381 -2.376 1.00 77.62 87 ASP A N 1
ATOM 682 C CA . ASP A 1 87 ? -13.699 -8.111 -3.090 1.00 77.62 87 ASP A CA 1
ATOM 683 C C . ASP A 1 87 ? -14.304 -6.979 -2.238 1.00 77.62 87 ASP A C 1
ATOM 685 O O . ASP A 1 87 ? -14.972 -7.187 -1.220 1.00 77.62 87 ASP A O 1
ATOM 689 N N . GLN A 1 88 ? -14.069 -5.733 -2.656 1.00 82.62 88 GLN A N 1
ATOM 690 C CA . GLN A 1 88 ? -14.558 -4.552 -1.934 1.00 82.62 88 GLN A CA 1
ATOM 691 C C . GLN A 1 88 ? -16.077 -4.555 -1.679 1.00 82.62 88 GLN A C 1
ATOM 693 O O . GLN A 1 88 ? -16.485 -4.210 -0.564 1.00 82.62 88 GLN A O 1
ATOM 698 N N . PRO A 1 89 ? -16.937 -4.976 -2.627 1.00 84.19 89 PRO A N 1
ATOM 699 C CA . PRO A 1 89 ? -18.358 -5.194 -2.361 1.00 84.19 89 PRO A CA 1
ATOM 700 C C . PRO A 1 89 ? -18.622 -6.194 -1.228 1.00 84.19 89 PRO A C 1
ATOM 702 O O . PRO A 1 89 ? -19.426 -5.914 -0.333 1.00 84.19 89 PRO A O 1
ATOM 705 N N . THR A 1 90 ? -17.931 -7.337 -1.214 1.00 83.31 90 THR A N 1
ATOM 706 C CA . THR A 1 90 ? -18.077 -8.343 -0.157 1.00 83.31 90 THR A CA 1
ATOM 707 C C . THR A 1 90 ? -17.597 -7.812 1.188 1.00 83.31 90 THR A C 1
ATOM 709 O O . THR A 1 90 ? -18.317 -7.962 2.174 1.00 83.31 90 THR A O 1
ATOM 712 N N . VAL A 1 91 ? -16.456 -7.120 1.244 1.00 86.06 91 VAL A N 1
ATOM 713 C CA . VAL A 1 91 ? -15.972 -6.452 2.466 1.00 86.06 91 VAL A CA 1
ATOM 714 C C . VAL A 1 91 ? -16.991 -5.434 2.977 1.00 86.06 91 VAL A C 1
ATOM 716 O O . VAL A 1 91 ? -17.342 -5.456 4.156 1.00 86.06 91 VAL A O 1
ATOM 719 N N . THR A 1 92 ? -17.521 -4.583 2.096 1.00 85.75 92 THR A N 1
ATOM 720 C CA . THR A 1 92 ? -18.548 -3.585 2.441 1.00 85.75 92 THR A CA 1
ATOM 721 C C . THR A 1 92 ? -19.789 -4.247 3.041 1.00 85.75 92 THR A C 1
ATOM 723 O O . THR A 1 92 ? -20.294 -3.816 4.079 1.00 85.75 92 THR A O 1
ATOM 726 N N . ARG A 1 93 ? -20.252 -5.343 2.431 1.00 84.88 93 ARG A N 1
ATOM 727 C CA . ARG A 1 93 ? -21.393 -6.125 2.918 1.00 84.88 93 ARG A CA 1
ATOM 728 C C . ARG A 1 93 ? -21.108 -6.765 4.277 1.00 84.88 93 ARG A C 1
ATOM 730 O O . ARG A 1 93 ? -21.941 -6.663 5.172 1.00 84.88 93 ARG A O 1
ATOM 737 N N . ILE A 1 94 ? -19.932 -7.370 4.456 1.00 84.69 94 ILE A N 1
ATOM 738 C CA . ILE A 1 94 ? -19.497 -7.951 5.735 1.00 84.69 94 ILE A CA 1
ATOM 739 C C . ILE A 1 94 ? -19.492 -6.880 6.825 1.00 84.69 94 ILE A C 1
ATOM 741 O O . ILE A 1 94 ? -20.049 -7.105 7.896 1.00 84.69 94 ILE A O 1
ATOM 745 N N . LEU A 1 95 ? -18.915 -5.706 6.556 1.00 86.50 95 LEU A N 1
ATOM 746 C CA . LEU A 1 95 ? -18.896 -4.594 7.507 1.00 86.50 95 LEU A CA 1
ATOM 747 C C . LEU A 1 95 ? -20.308 -4.171 7.920 1.00 86.50 95 LEU A C 1
ATOM 749 O O . LEU A 1 95 ? -20.549 -4.002 9.115 1.00 86.50 95 LEU A O 1
ATOM 753 N N . GLY A 1 96 ? -21.244 -4.104 6.966 1.00 84.38 96 GLY A N 1
ATOM 754 C CA . GLY A 1 96 ? -22.648 -3.782 7.233 1.00 84.38 96 GLY A CA 1
ATOM 755 C C . GLY A 1 96 ? -23.366 -4.788 8.142 1.00 84.38 96 GLY A C 1
ATOM 756 O O . GLY A 1 96 ? -24.272 -4.407 8.880 1.00 84.38 96 GLY A O 1
ATOM 757 N N . LEU A 1 97 ? -22.946 -6.057 8.145 1.00 82.94 97 LEU A N 1
ATOM 758 C CA . LEU A 1 97 ? -23.495 -7.093 9.032 1.00 82.94 97 LEU A CA 1
ATOM 759 C C . LEU A 1 97 ? -22.913 -7.022 10.450 1.00 82.94 97 LEU A C 1
ATOM 761 O O . LEU A 1 97 ? -23.537 -7.472 11.417 1.00 82.94 97 LEU A O 1
ATOM 765 N N . ILE A 1 98 ? -21.712 -6.461 10.604 1.00 81.00 98 ILE A N 1
ATOM 766 C CA . ILE A 1 98 ? -21.061 -6.362 11.906 1.00 81.00 98 ILE A CA 1
ATOM 767 C C . ILE A 1 98 ? -21.714 -5.229 12.704 1.00 81.00 98 ILE A C 1
ATOM 769 O O . ILE A 1 98 ? -21.547 -4.048 12.401 1.00 81.00 98 ILE A O 1
ATOM 773 N N . HIS A 1 99 ? -22.362 -5.589 13.816 1.00 70.50 99 HIS A N 1
ATOM 774 C CA . HIS A 1 99 ? -22.867 -4.649 14.823 1.00 70.50 99 HIS A CA 1
ATOM 775 C C . HIS A 1 99 ? -21.719 -3.900 15.528 1.00 70.50 99 HIS A C 1
ATOM 777 O O . HIS A 1 99 ? -21.325 -4.206 16.659 1.00 70.50 99 HIS A O 1
ATOM 783 N N . THR A 1 100 ? -21.172 -2.900 14.845 1.00 72.62 100 THR A N 1
ATOM 784 C CA . THR A 1 100 ? -20.163 -1.964 15.342 1.00 72.62 100 THR A CA 1
ATOM 785 C C . THR A 1 100 ? -20.783 -0.592 15.585 1.00 72.62 100 THR A C 1
ATOM 787 O O . THR A 1 100 ? -21.822 -0.233 15.035 1.00 72.62 100 THR A O 1
ATOM 790 N N . HIS A 1 101 ? -20.158 0.196 16.459 1.00 77.25 101 HIS A N 1
ATOM 791 C CA . HIS A 1 101 ? -20.559 1.585 16.657 1.00 77.25 101 HIS A CA 1
ATOM 792 C C . HIS A 1 101 ? -20.372 2.367 15.345 1.00 77.25 101 HIS A C 1
ATOM 794 O O . HIS A 1 101 ? -19.331 2.223 14.705 1.00 77.25 101 HIS A O 1
ATOM 800 N N . ARG A 1 102 ? -21.336 3.225 14.972 1.00 81.06 102 ARG A N 1
ATOM 801 C CA . ARG A 1 102 ? -21.358 3.963 13.687 1.00 81.06 102 ARG A CA 1
ATOM 802 C C . ARG A 1 102 ? -20.020 4.638 13.350 1.00 81.06 102 ARG A C 1
ATOM 804 O O . ARG A 1 102 ? -19.545 4.533 12.228 1.00 81.06 102 ARG A O 1
ATOM 811 N N . GLU A 1 103 ? -19.395 5.288 14.334 1.00 79.44 103 GLU A N 1
ATOM 812 C CA . GLU A 1 103 ? -18.093 5.957 14.153 1.00 79.44 103 GLU A CA 1
ATOM 813 C C . GLU A 1 103 ? -16.925 4.985 13.889 1.00 79.44 103 GLU A C 1
ATOM 815 O O . GLU A 1 103 ? -15.975 5.349 13.206 1.00 79.44 103 GLU A O 1
ATOM 820 N N . THR A 1 104 ? -16.955 3.769 14.443 1.00 85.88 104 THR A N 1
ATOM 821 C CA . THR A 1 104 ? -15.928 2.744 14.183 1.00 85.88 104 THR A CA 1
ATOM 822 C C . THR A 1 104 ? -16.140 2.140 12.801 1.00 85.88 104 THR A C 1
ATOM 824 O O . THR A 1 104 ? -15.180 1.946 12.063 1.00 85.88 104 THR A O 1
ATOM 827 N N . HIS A 1 105 ? -17.400 1.896 12.436 1.00 88.25 105 HIS A N 1
ATOM 828 C CA . HIS A 1 105 ? -17.769 1.375 11.126 1.00 88.25 105 HIS A CA 1
ATOM 829 C C . HIS A 1 105 ? -17.257 2.275 9.994 1.00 88.25 105 HIS A C 1
ATOM 831 O O . HIS A 1 105 ? -16.636 1.782 9.057 1.00 88.25 105 HIS A O 1
ATOM 837 N N . SER A 1 106 ? -17.454 3.596 10.094 1.00 90.56 106 SER A N 1
ATOM 838 C CA . SER A 1 106 ? -16.987 4.532 9.061 1.00 90.56 106 SER A CA 1
ATOM 839 C C . SER A 1 106 ? -15.467 4.500 8.882 1.00 90.56 106 SER A C 1
ATOM 841 O O . SER A 1 106 ? -14.986 4.521 7.756 1.00 90.56 106 SER A O 1
ATOM 843 N N . ILE A 1 107 ? -14.709 4.392 9.977 1.00 93.06 107 ILE A N 1
ATOM 844 C CA . ILE A 1 107 ? -13.239 4.349 9.937 1.00 93.06 107 ILE A CA 1
ATOM 845 C C . ILE A 1 107 ? -12.741 3.033 9.350 1.00 93.06 107 ILE A C 1
ATOM 847 O O . ILE A 1 107 ? -11.794 3.033 8.574 1.00 93.06 107 ILE A O 1
ATOM 851 N N . LEU A 1 108 ? -13.369 1.910 9.708 1.00 92.06 108 LEU A N 1
ATOM 852 C CA . LEU A 1 108 ? -13.020 0.613 9.133 1.00 92.06 108 LEU A CA 1
ATOM 853 C C . LEU A 1 108 ? -13.350 0.573 7.637 1.00 92.06 108 LEU A C 1
ATOM 855 O O . LEU A 1 108 ? -12.539 0.097 6.854 1.00 92.06 108 LEU A O 1
ATOM 859 N N . SER A 1 109 ? -14.492 1.128 7.228 1.00 91.56 109 SER A N 1
ATOM 860 C CA . SER A 1 109 ? -14.845 1.262 5.812 1.00 91.56 109 SER A CA 1
ATOM 861 C C . SER A 1 109 ? -13.824 2.107 5.047 1.00 91.56 109 SER A C 1
ATOM 863 O O . SER A 1 109 ? -13.403 1.712 3.962 1.00 91.56 109 SER A O 1
ATOM 865 N N . GLU A 1 110 ? -13.396 3.243 5.607 1.00 93.19 110 GLU A N 1
ATOM 866 C CA . GLU A 1 110 ? -12.353 4.075 5.002 1.00 93.19 110 GLU A CA 1
ATOM 867 C C . GLU A 1 110 ? -11.010 3.334 4.954 1.00 93.19 110 GLU A C 1
ATOM 869 O O . GLU A 1 110 ? -10.329 3.381 3.936 1.00 93.19 110 GLU A O 1
ATOM 874 N N . TYR A 1 111 ? -10.672 2.573 6.000 1.00 94.06 111 TYR A N 1
ATOM 875 C CA . TYR A 1 111 ? -9.489 1.715 6.029 1.00 94.06 111 TYR A CA 1
ATOM 876 C C . TYR A 1 111 ? -9.472 0.709 4.881 1.00 94.06 111 TYR A C 1
ATOM 878 O O . TYR A 1 111 ? -8.518 0.702 4.109 1.00 94.06 111 TYR A O 1
ATOM 886 N N . PHE A 1 112 ? -10.524 -0.094 4.720 1.00 92.19 112 PHE A N 1
ATOM 887 C CA . PHE A 1 112 ? -10.573 -1.090 3.648 1.00 92.19 112 PHE A CA 1
ATOM 888 C C . PHE A 1 112 ? -10.597 -0.465 2.250 1.00 92.19 112 PHE A C 1
ATOM 890 O O . PHE A 1 112 ? -10.020 -1.032 1.326 1.00 92.19 112 PHE A O 1
ATOM 897 N N . SER A 1 113 ? -11.220 0.704 2.094 1.00 91.94 113 SER A N 1
ATOM 898 C CA . SER A 1 113 ? -11.222 1.437 0.825 1.00 91.94 113 SER A CA 1
ATOM 899 C C . SER A 1 113 ? -9.820 1.949 0.462 1.00 91.94 113 SER A C 1
ATOM 901 O O . SER A 1 113 ? -9.320 1.683 -0.631 1.00 91.94 113 SER A O 1
ATOM 903 N N . GLN A 1 114 ? -9.133 2.603 1.406 1.00 92.94 114 GLN A N 1
ATOM 904 C CA . GLN A 1 114 ? -7.787 3.146 1.190 1.00 92.94 114 GLN A CA 1
ATOM 905 C C . GLN A 1 114 ? -6.745 2.045 0.955 1.00 92.94 114 GLN A C 1
ATOM 907 O O . GLN A 1 114 ? -5.878 2.182 0.089 1.00 92.94 114 GLN A O 1
ATOM 912 N N . THR A 1 115 ? -6.829 0.922 1.677 1.00 91.81 115 THR A N 1
ATOM 913 C CA . THR A 1 115 ? -5.919 -0.209 1.443 1.00 91.81 115 THR A CA 1
ATOM 914 C C . THR A 1 115 ? -6.171 -0.891 0.096 1.00 91.81 115 THR A C 1
ATOM 916 O O . THR A 1 115 ? -5.213 -1.328 -0.544 1.00 91.81 115 THR A O 1
ATOM 919 N N . ALA A 1 116 ? -7.414 -0.921 -0.397 1.00 90.12 116 ALA A N 1
ATOM 920 C CA . ALA A 1 116 ? -7.699 -1.390 -1.752 1.00 90.12 116 ALA A CA 1
ATOM 921 C C . ALA A 1 116 ? -7.193 -0.445 -2.842 1.00 90.12 116 ALA A C 1
ATOM 923 O O . ALA A 1 116 ? -6.656 -0.926 -3.840 1.00 90.12 116 ALA A O 1
ATOM 924 N N . GLU A 1 117 ? -7.292 0.874 -2.656 1.00 90.06 117 GLU A N 1
ATOM 925 C CA . GLU A 1 117 ? -6.694 1.834 -3.593 1.00 90.06 117 GLU A CA 1
ATOM 926 C C . GLU A 1 117 ? -5.170 1.647 -3.675 1.00 90.06 117 GLU A C 1
ATOM 928 O O . GLU A 1 117 ? -4.605 1.588 -4.771 1.00 90.06 117 GLU A O 1
ATOM 933 N N . ALA A 1 118 ? -4.504 1.469 -2.530 1.00 91.50 118 ALA A N 1
ATOM 934 C CA . ALA A 1 118 ? -3.073 1.184 -2.491 1.00 91.50 118 ALA A CA 1
ATOM 935 C C . ALA A 1 118 ? -2.720 -0.146 -3.183 1.00 91.50 118 ALA A C 1
ATOM 937 O O . ALA A 1 118 ? -1.767 -0.213 -3.959 1.00 91.50 118 ALA A O 1
ATOM 938 N N . SER A 1 119 ? -3.514 -1.194 -2.958 1.00 88.19 119 SER A N 1
ATOM 939 C CA . SER A 1 119 ? -3.348 -2.498 -3.613 1.00 88.19 119 SER A CA 1
ATOM 940 C C . SER A 1 119 ? -3.506 -2.419 -5.137 1.00 88.19 119 SER A C 1
ATOM 942 O O . SER A 1 119 ? -2.694 -2.972 -5.890 1.00 88.19 119 SER A O 1
ATOM 944 N N . LEU A 1 120 ? -4.502 -1.667 -5.617 1.00 86.50 120 LEU A N 1
ATOM 945 C CA . LEU A 1 120 ? -4.698 -1.405 -7.041 1.00 86.50 120 LEU A CA 1
ATOM 946 C C . LEU A 1 120 ? -3.485 -0.683 -7.638 1.00 86.50 120 LEU A C 1
ATOM 948 O O . LEU A 1 120 ? -2.993 -1.075 -8.698 1.00 86.50 120 LEU A O 1
ATOM 952 N N . LEU A 1 121 ? -2.970 0.335 -6.944 1.00 88.12 121 LEU A N 1
ATOM 953 C CA . LEU A 1 121 ? -1.779 1.066 -7.367 1.00 88.12 121 LEU A CA 1
ATOM 954 C C . LEU A 1 121 ? -0.555 0.141 -7.479 1.00 88.12 121 LEU A C 1
ATOM 956 O O . LEU A 1 121 ? 0.131 0.156 -8.501 1.00 88.12 121 LEU A O 1
ATOM 960 N N . CYS A 1 122 ? -0.324 -0.724 -6.489 1.00 87.25 122 CYS A N 1
ATOM 961 C CA . CYS A 1 122 ? 0.741 -1.730 -6.529 1.00 87.25 122 CYS A CA 1
ATOM 962 C C . CYS A 1 122 ? 0.558 -2.740 -7.675 1.00 87.25 122 CYS A C 1
ATOM 964 O O . CYS A 1 122 ? 1.524 -3.123 -8.337 1.00 87.25 122 CYS A O 1
ATOM 966 N N . SER A 1 123 ? -0.680 -3.141 -7.963 1.00 82.69 123 SER A N 1
ATOM 967 C CA . SER A 1 123 ? -0.999 -4.046 -9.076 1.00 82.69 123 SER A CA 1
ATOM 968 C C . SER A 1 123 ? -0.713 -3.409 -10.440 1.00 82.69 123 SER A C 1
ATOM 970 O O . SER A 1 123 ? -0.265 -4.084 -11.371 1.00 82.69 123 SER A O 1
ATOM 972 N N . LEU A 1 124 ? -0.944 -2.101 -10.571 1.00 85.12 124 LEU A N 1
ATOM 973 C CA . LEU A 1 124 ? -0.603 -1.330 -11.767 1.00 85.12 124 LEU A CA 1
ATOM 974 C C . LEU A 1 124 ? 0.914 -1.182 -11.911 1.00 85.12 124 LEU A C 1
ATOM 976 O O . LEU A 1 124 ? 1.446 -1.517 -12.972 1.00 85.12 124 LEU A O 1
ATOM 980 N N . LEU A 1 125 ? 1.608 -0.807 -10.830 1.00 88.06 125 LEU A N 1
ATOM 981 C CA . LEU A 1 125 ? 3.072 -0.734 -10.793 1.00 88.06 125 LEU A CA 1
ATOM 982 C C . LEU A 1 125 ? 3.699 -2.021 -11.294 1.00 88.06 125 LEU A C 1
ATOM 984 O O . LEU A 1 125 ? 4.620 -2.034 -12.105 1.00 88.06 125 LEU A O 1
ATOM 988 N N . LEU A 1 126 ? 3.180 -3.131 -10.810 1.00 85.81 126 LEU A N 1
ATOM 989 C CA . LEU A 1 126 ? 3.702 -4.420 -11.156 1.00 85.81 126 LEU A CA 1
ATOM 990 C C . LEU A 1 126 ? 3.585 -4.746 -12.648 1.00 85.81 126 LEU A C 1
ATOM 992 O O . LEU A 1 126 ? 4.514 -5.306 -13.241 1.00 85.81 126 LEU A O 1
ATOM 996 N N . LYS A 1 127 ? 2.449 -4.405 -13.264 1.00 83.19 127 LYS A N 1
ATOM 997 C CA . LYS A 1 127 ? 2.263 -4.550 -14.712 1.00 83.19 127 LYS A CA 1
ATOM 998 C C . LYS A 1 127 ? 3.294 -3.709 -15.465 1.00 83.19 127 LYS A C 1
ATOM 1000 O O . LYS A 1 127 ? 3.871 -4.194 -16.441 1.00 83.19 127 LYS A O 1
ATOM 1005 N N . ASP A 1 128 ? 3.571 -2.497 -14.990 1.00 86.44 128 ASP A N 1
ATOM 1006 C CA . ASP A 1 128 ? 4.576 -1.613 -15.581 1.00 86.44 128 ASP A CA 1
ATOM 1007 C C . ASP A 1 128 ? 6.001 -2.160 -15.400 1.00 86.44 128 ASP A C 1
ATOM 1009 O O . ASP A 1 128 ? 6.746 -2.240 -16.377 1.00 86.44 128 ASP A O 1
ATOM 1013 N N . VAL A 1 129 ? 6.357 -2.664 -14.215 1.00 87.38 129 VAL A N 1
ATOM 1014 C CA . VAL A 1 129 ? 7.645 -3.334 -13.954 1.00 87.38 129 VAL A CA 1
ATOM 1015 C C . VAL A 1 129 ? 7.827 -4.546 -14.866 1.00 87.38 129 VAL A C 1
ATOM 1017 O O . VAL A 1 129 ? 8.898 -4.730 -15.448 1.00 87.38 129 VAL A O 1
ATOM 1020 N N . GLN A 1 130 ? 6.790 -5.367 -15.048 1.00 86.25 130 GLN A N 1
ATOM 1021 C CA . GLN A 1 130 ? 6.859 -6.525 -15.937 1.00 86.25 130 GLN A CA 1
ATOM 1022 C C . GLN A 1 130 ? 7.049 -6.106 -17.400 1.00 86.25 130 GLN A C 1
ATOM 1024 O O . GLN A 1 130 ? 7.849 -6.709 -18.126 1.00 86.25 130 GLN A O 1
ATOM 1029 N N . ARG A 1 131 ? 6.369 -5.037 -17.830 1.00 86.00 131 ARG A N 1
ATOM 1030 C CA . ARG A 1 131 ? 6.566 -4.445 -19.156 1.00 86.00 131 ARG A CA 1
ATOM 1031 C C . ARG A 1 131 ? 8.007 -3.955 -19.318 1.00 86.00 131 ARG A C 1
ATOM 1033 O O . ARG A 1 131 ? 8.643 -4.310 -20.310 1.00 86.00 131 ARG A O 1
ATOM 1040 N N . THR A 1 132 ? 8.559 -3.241 -18.339 1.00 87.25 132 THR A N 1
ATOM 1041 C CA . THR A 1 132 ? 9.957 -2.775 -18.341 1.00 87.25 132 THR A CA 1
ATOM 1042 C C . THR A 1 132 ? 10.944 -3.938 -18.414 1.00 87.25 132 THR A C 1
ATOM 1044 O O . THR A 1 132 ? 11.812 -3.950 -19.288 1.00 87.25 132 THR A O 1
ATOM 1047 N N . ARG A 1 133 ? 10.766 -4.980 -17.591 1.00 89.25 133 ARG A N 1
ATOM 1048 C CA . ARG A 1 133 ? 11.604 -6.192 -17.619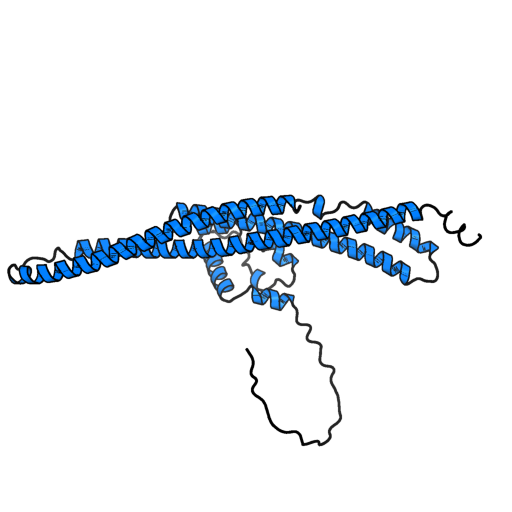 1.00 89.25 133 ARG A CA 1
ATOM 1049 C C . ARG A 1 133 ? 11.594 -6.871 -18.984 1.00 89.25 133 ARG A C 1
ATOM 1051 O O . ARG A 1 133 ? 12.649 -7.262 -19.478 1.00 89.25 133 ARG A O 1
ATOM 1058 N N . SER A 1 134 ? 10.426 -6.990 -19.618 1.00 88.38 134 SER A N 1
ATOM 1059 C CA . SER A 1 134 ? 10.319 -7.596 -20.952 1.00 88.38 134 SER A CA 1
ATOM 1060 C C . SER A 1 134 ? 11.094 -6.805 -22.015 1.00 88.38 134 SER A C 1
ATOM 1062 O O . SER A 1 134 ? 11.801 -7.396 -22.835 1.00 88.38 134 SER A O 1
ATOM 1064 N N . ARG A 1 135 ? 11.042 -5.466 -21.952 1.00 86.69 135 ARG A N 1
ATOM 1065 C CA . ARG A 1 135 ? 11.790 -4.575 -22.848 1.00 86.69 135 ARG A CA 1
ATOM 1066 C C . ARG A 1 135 ? 13.291 -4.683 -22.616 1.00 86.69 135 ARG A C 1
ATOM 1068 O O . ARG A 1 135 ? 14.032 -4.874 -23.576 1.00 86.69 135 ARG A O 1
ATOM 1075 N N . TYR A 1 136 ? 13.724 -4.643 -21.358 1.00 88.19 136 TYR A N 1
ATOM 1076 C CA . TYR A 1 136 ? 15.131 -4.799 -21.000 1.00 88.19 136 TYR A CA 1
ATOM 1077 C C . TYR A 1 136 ? 15.682 -6.168 -21.422 1.00 88.19 136 TYR A C 1
ATOM 1079 O O . TYR A 1 136 ? 16.755 -6.246 -22.008 1.00 88.19 136 TYR A O 1
ATOM 1087 N N . LYS A 1 137 ? 14.923 -7.256 -21.229 1.00 90.00 137 LYS A N 1
ATOM 1088 C CA . LYS A 1 137 ? 15.312 -8.597 -21.699 1.00 90.00 137 LYS A CA 1
ATOM 1089 C C . LYS A 1 137 ? 15.467 -8.645 -23.222 1.00 90.00 137 LYS A C 1
ATOM 1091 O O . LYS A 1 137 ? 16.429 -9.226 -23.720 1.00 90.00 137 LYS A O 1
ATOM 1096 N N . SER A 1 138 ? 14.546 -8.021 -23.961 1.00 86.69 138 SER A N 1
ATOM 1097 C CA . SER A 1 138 ? 14.633 -7.918 -25.423 1.00 86.69 138 SER A CA 1
ATOM 1098 C C . SER A 1 138 ? 15.854 -7.111 -25.877 1.00 86.69 138 SER A C 1
ATOM 1100 O O . SER A 1 138 ? 16.479 -7.475 -26.874 1.00 86.69 138 SER A O 1
ATOM 1102 N N . LEU A 1 139 ? 16.179 -6.027 -25.167 1.00 86.50 139 LEU A N 1
ATOM 1103 C CA . LEU A 1 139 ? 17.360 -5.201 -25.410 1.00 86.50 139 LEU A CA 1
ATOM 1104 C C . LEU A 1 139 ? 18.645 -5.990 -25.137 1.00 86.50 139 LEU A C 1
ATOM 1106 O O . LEU A 1 139 ? 19.484 -6.115 -26.023 1.00 86.50 139 LEU A O 1
ATOM 1110 N N . LYS A 1 140 ? 18.760 -6.592 -23.950 1.00 88.81 140 LYS A N 1
ATOM 1111 C CA . LYS A 1 140 ? 19.913 -7.404 -23.550 1.00 88.81 140 LYS A CA 1
ATOM 1112 C C . LYS A 1 140 ? 20.168 -8.543 -24.534 1.00 88.81 140 LYS A C 1
ATOM 1114 O O . LYS A 1 140 ? 21.283 -8.699 -25.003 1.00 88.81 140 LYS A O 1
ATOM 1119 N N . SER A 1 141 ? 19.125 -9.264 -24.947 1.00 86.88 141 SER A N 1
ATOM 1120 C CA . SER A 1 141 ? 19.249 -10.315 -25.965 1.00 86.88 141 SER A CA 1
ATOM 1121 C C . SER A 1 141 ? 19.771 -9.796 -27.313 1.00 86.88 141 SER A C 1
ATOM 1123 O O . SER A 1 141 ? 20.475 -10.530 -28.004 1.00 86.88 141 SER A O 1
ATOM 1125 N N . ALA A 1 142 ? 19.438 -8.560 -27.701 1.00 81.25 142 ALA A N 1
ATOM 1126 C CA . ALA A 1 142 ? 19.975 -7.948 -28.916 1.00 81.25 142 ALA A CA 1
ATOM 1127 C C . ALA A 1 142 ? 21.468 -7.611 -28.765 1.00 81.25 142 ALA A C 1
ATOM 1129 O O . ALA A 1 142 ? 22.248 -7.893 -29.671 1.00 81.25 142 ALA A O 1
ATOM 1130 N N . LEU A 1 143 ? 21.870 -7.074 -27.612 1.00 83.06 143 LEU A N 1
ATOM 1131 C CA . LEU A 1 143 ? 23.268 -6.758 -27.310 1.00 83.06 143 LEU A CA 1
ATOM 1132 C C . LEU A 1 143 ? 24.131 -8.025 -27.187 1.00 83.06 143 LEU A C 1
ATOM 1134 O O . LEU A 1 143 ? 25.198 -8.098 -27.788 1.00 83.06 143 LEU A O 1
ATOM 1138 N N . ASP A 1 144 ? 23.639 -9.063 -26.511 1.00 85.19 144 ASP A N 1
ATOM 1139 C CA . ASP A 1 144 ? 24.338 -10.349 -26.387 1.00 85.19 144 ASP A CA 1
ATOM 1140 C C . ASP A 1 144 ? 24.546 -11.012 -27.761 1.00 85.19 144 ASP A C 1
ATOM 1142 O O . ASP A 1 144 ? 25.549 -11.691 -27.985 1.00 85.19 144 ASP A O 1
ATOM 1146 N N . SER A 1 145 ? 23.611 -10.817 -28.704 1.00 78.56 145 SER A N 1
ATOM 1147 C CA . SER A 1 145 ? 23.761 -11.331 -30.073 1.00 78.56 145 SER A CA 1
ATOM 1148 C C . SER A 1 145 ? 24.896 -10.651 -30.841 1.00 78.56 145 SER A C 1
ATOM 1150 O O . SER A 1 145 ? 25.540 -11.309 -31.649 1.00 78.56 145 SER A O 1
ATOM 1152 N N . LEU A 1 146 ? 25.192 -9.381 -30.538 1.00 73.38 146 LEU A N 1
ATOM 1153 C CA . LEU A 1 146 ? 26.307 -8.641 -31.132 1.00 73.38 146 LEU A CA 1
ATOM 1154 C C . LEU A 1 146 ? 27.661 -9.183 -30.655 1.00 73.38 146 LEU A C 1
ATOM 1156 O O . LEU A 1 146 ? 28.585 -9.317 -31.449 1.00 73.38 146 LEU A O 1
ATOM 1160 N N . GLN A 1 147 ? 27.768 -9.522 -29.367 1.00 74.12 147 GLN A N 1
ATOM 1161 C CA . GLN A 1 147 ? 29.013 -10.017 -28.768 1.00 74.12 147 GLN A CA 1
ATOM 1162 C C . GLN A 1 147 ? 29.382 -11.433 -29.232 1.00 74.12 147 GLN A C 1
ATOM 1164 O O . GLN A 1 147 ? 30.559 -11.778 -29.290 1.00 74.12 147 GLN A O 1
ATOM 1169 N N . LYS A 1 148 ? 28.387 -12.269 -29.558 1.00 73.38 148 LYS A N 1
ATOM 1170 C CA . LYS A 1 148 ? 28.589 -13.693 -29.877 1.00 73.38 148 LYS A CA 1
ATOM 1171 C C . LYS A 1 148 ? 28.896 -13.988 -31.347 1.00 73.38 148 LYS A C 1
ATOM 1173 O O . LYS A 1 148 ? 29.270 -15.117 -31.649 1.00 73.38 148 LYS A O 1
ATOM 1178 N N . THR A 1 149 ? 28.752 -13.027 -32.261 1.00 60.78 149 THR A N 1
ATOM 1179 C CA . THR A 1 149 ? 29.003 -13.232 -33.701 1.00 60.78 149 THR A CA 1
ATOM 1180 C C . THR A 1 149 ? 30.208 -12.422 -34.197 1.00 60.78 149 THR A C 1
ATOM 1182 O O . THR A 1 149 ? 30.020 -11.370 -34.811 1.00 60.78 149 THR A O 1
ATOM 1185 N N . PRO A 1 150 ? 31.448 -12.903 -33.988 1.00 56.72 150 PRO A N 1
ATOM 1186 C CA . PRO A 1 150 ? 32.656 -12.198 -34.424 1.00 56.72 150 PRO A CA 1
ATOM 1187 C C . PRO A 1 150 ? 32.869 -12.153 -35.953 1.00 56.72 150 PRO A C 1
ATOM 1189 O O . PRO A 1 150 ? 33.709 -11.388 -36.411 1.00 56.72 150 PRO A O 1
ATOM 1192 N N . TYR A 1 151 ? 32.111 -12.912 -36.762 1.00 55.09 151 TYR A N 1
ATOM 1193 C CA . TYR A 1 151 ? 32.446 -13.144 -38.181 1.00 55.09 151 TYR A CA 1
ATOM 1194 C C . TYR A 1 151 ? 31.518 -12.517 -39.242 1.00 55.09 151 TYR A C 1
ATOM 1196 O O . TYR A 1 151 ? 31.785 -12.674 -40.430 1.00 55.09 151 TYR A O 1
ATOM 1204 N N . SER A 1 152 ? 30.461 -11.771 -38.887 1.00 54.69 152 SER A N 1
ATOM 1205 C CA . SER A 1 152 ? 29.748 -10.940 -39.883 1.00 54.69 152 SER A CA 1
ATOM 1206 C C . SER A 1 152 ? 28.882 -9.839 -39.247 1.00 54.69 152 SER A C 1
ATOM 1208 O O . SER A 1 152 ? 27.671 -10.001 -39.081 1.00 54.69 152 SER A O 1
ATOM 1210 N N . PRO A 1 153 ? 29.471 -8.684 -38.893 1.00 56.31 153 PRO A N 1
ATOM 1211 C CA . PRO A 1 153 ? 28.732 -7.577 -38.282 1.00 56.31 153 PRO A CA 1
ATOM 1212 C C . PRO A 1 153 ? 27.643 -6.989 -39.202 1.00 56.31 153 PRO A C 1
ATOM 1214 O O . PRO A 1 153 ? 26.579 -6.586 -38.739 1.00 56.31 153 PRO A O 1
ATOM 1217 N N . LYS A 1 154 ? 27.856 -6.968 -40.526 1.00 58.28 154 LYS A N 1
ATOM 1218 C CA . LYS A 1 154 ? 27.020 -6.195 -41.468 1.00 58.28 154 LYS A CA 1
ATOM 1219 C C . LYS A 1 154 ? 25.563 -6.673 -41.591 1.00 58.28 154 LYS A C 1
ATOM 1221 O O . LYS A 1 154 ? 24.691 -5.842 -41.828 1.00 58.28 154 LYS A O 1
ATOM 1226 N N . SER A 1 155 ? 25.261 -7.961 -41.406 1.00 63.53 155 SER A N 1
ATOM 1227 C CA . SER A 1 155 ? 23.897 -8.496 -41.603 1.00 63.53 155 SER A CA 1
ATOM 1228 C C . SER A 1 155 ? 22.983 -8.363 -40.373 1.00 63.53 155 SER A C 1
ATOM 1230 O O . SER A 1 155 ? 21.756 -8.350 -40.508 1.00 63.53 155 SER A O 1
ATOM 1232 N N . HIS A 1 156 ? 23.554 -8.231 -39.169 1.00 65.88 156 HIS A N 1
ATOM 1233 C CA . HIS A 1 156 ? 22.809 -8.170 -37.903 1.00 65.88 156 HIS A CA 1
ATOM 1234 C C . HIS A 1 156 ? 22.628 -6.746 -37.361 1.00 65.88 156 HIS A C 1
ATOM 1236 O O . HIS A 1 156 ? 21.658 -6.488 -36.640 1.00 65.88 156 HIS A O 1
ATOM 1242 N N . MET A 1 157 ? 23.499 -5.810 -37.752 1.00 75.75 157 MET A N 1
ATOM 1243 C CA . MET A 1 157 ? 23.453 -4.415 -37.303 1.00 75.75 157 MET A CA 1
ATOM 1244 C C . MET A 1 157 ? 22.112 -3.711 -37.566 1.00 75.75 157 MET A C 1
ATOM 1246 O O . MET A 1 157 ? 21.612 -3.084 -36.631 1.00 75.75 157 MET A O 1
ATOM 1250 N N . PRO A 1 158 ? 21.444 -3.865 -38.730 1.00 80.44 158 PRO A N 1
ATOM 1251 C CA . PRO A 1 158 ? 20.131 -3.254 -38.944 1.00 80.44 158 PRO A CA 1
ATOM 1252 C C . PRO A 1 158 ? 19.082 -3.731 -37.930 1.00 80.44 158 PRO A C 1
ATOM 1254 O O . PRO A 1 158 ? 18.355 -2.923 -37.362 1.00 80.44 158 PRO A O 1
ATOM 1257 N N . LYS A 1 159 ? 19.045 -5.038 -37.622 1.00 79.50 159 LYS A N 1
ATOM 1258 C CA . LYS A 1 159 ? 18.095 -5.621 -36.654 1.00 79.50 159 LYS A CA 1
ATOM 1259 C C . LYS A 1 159 ? 18.351 -5.129 -35.228 1.00 79.50 159 LYS A C 1
ATOM 1261 O O . LYS A 1 159 ? 17.400 -4.915 -34.475 1.00 79.50 159 LYS A O 1
ATOM 1266 N N . ILE A 1 160 ? 19.618 -4.964 -34.850 1.00 81.38 160 ILE A N 1
ATOM 1267 C CA . ILE A 1 160 ? 20.019 -4.441 -33.538 1.00 81.38 160 ILE A CA 1
ATOM 1268 C C . ILE A 1 160 ? 19.654 -2.958 -33.435 1.00 81.38 160 ILE A C 1
ATOM 1270 O O . ILE A 1 160 ? 19.008 -2.564 -32.465 1.00 81.38 160 ILE A O 1
ATOM 1274 N N . MET A 1 161 ? 19.963 -2.175 -34.471 1.00 83.12 161 MET A N 1
ATOM 1275 C CA . MET A 1 161 ? 19.609 -0.760 -34.577 1.00 83.12 161 MET A CA 1
ATOM 1276 C C . MET A 1 161 ? 18.097 -0.559 -34.430 1.00 83.12 161 MET A C 1
ATOM 1278 O O . MET A 1 161 ? 17.655 0.206 -33.580 1.00 83.12 161 MET A O 1
ATOM 1282 N N . THR A 1 162 ? 17.275 -1.340 -35.145 1.00 85.19 162 THR A N 1
ATOM 1283 C CA . THR A 1 162 ? 15.810 -1.288 -35.003 1.00 85.19 162 THR A CA 1
ATOM 1284 C C . THR A 1 162 ? 15.345 -1.586 -33.573 1.00 85.19 162 THR A C 1
ATOM 1286 O O . THR A 1 162 ? 14.418 -0.943 -33.080 1.00 85.19 162 THR A O 1
ATOM 1289 N N . ARG A 1 163 ? 15.968 -2.547 -32.874 1.00 83.69 163 ARG A N 1
ATOM 1290 C CA . ARG A 1 163 ? 15.611 -2.882 -31.482 1.00 83.69 163 ARG A CA 1
ATOM 1291 C C . ARG A 1 163 ? 16.015 -1.786 -30.495 1.00 83.69 163 ARG A C 1
ATOM 1293 O O . ARG A 1 163 ? 15.233 -1.497 -29.591 1.00 83.69 163 ARG A O 1
ATOM 1300 N N . LEU A 1 164 ? 17.182 -1.171 -30.683 1.00 85.69 164 LEU A N 1
ATOM 1301 C CA . LEU A 1 164 ? 17.654 -0.032 -29.891 1.00 85.69 164 LEU A CA 1
ATOM 1302 C C . LEU A 1 164 ? 16.748 1.188 -30.093 1.00 85.69 164 LEU A C 1
ATOM 1304 O O . LEU A 1 164 ? 16.231 1.733 -29.119 1.00 85.69 164 LEU A O 1
ATOM 1308 N N . THR A 1 165 ? 16.440 1.534 -31.345 1.00 87.06 165 THR A N 1
ATOM 1309 C CA . THR A 1 165 ? 15.503 2.614 -31.686 1.00 87.06 165 THR A CA 1
ATOM 1310 C C . THR A 1 165 ? 14.119 2.360 -31.092 1.00 87.06 165 THR A C 1
ATOM 1312 O O . THR A 1 165 ? 13.532 3.250 -30.478 1.00 87.06 165 THR A O 1
ATOM 1315 N N . LYS A 1 166 ? 13.604 1.124 -31.182 1.00 88.38 166 LYS A N 1
ATOM 1316 C CA . LYS A 1 166 ? 12.328 0.741 -30.557 1.00 88.38 166 LYS A CA 1
ATOM 1317 C C . LYS A 1 166 ? 12.354 0.907 -29.035 1.00 88.38 166 LYS A C 1
ATOM 1319 O O . LYS A 1 166 ? 11.349 1.316 -28.462 1.00 88.38 166 LYS A O 1
ATOM 1324 N N . PHE A 1 167 ? 13.467 0.582 -28.377 1.00 86.69 167 PHE A N 1
ATOM 1325 C CA . PHE A 1 167 ? 13.614 0.758 -26.932 1.00 86.69 167 PHE A CA 1
ATOM 1326 C C . PHE A 1 167 ? 13.622 2.247 -26.543 1.00 86.69 167 PHE A C 1
ATOM 1328 O O . PHE A 1 167 ? 12.839 2.646 -25.681 1.00 86.69 167 PHE A O 1
ATOM 1335 N N . CYS A 1 168 ? 14.420 3.074 -27.226 1.00 85.75 168 CYS A N 1
ATOM 1336 C CA . CYS A 1 168 ? 14.527 4.520 -26.989 1.00 85.75 168 CYS A CA 1
ATOM 1337 C C . CYS A 1 168 ? 13.250 5.306 -27.268 1.00 85.75 168 CYS A C 1
ATOM 1339 O O . CYS A 1 168 ? 12.969 6.282 -26.574 1.00 85.75 168 CYS A O 1
ATOM 1341 N N . ASN A 1 169 ? 12.496 4.905 -28.290 1.00 85.12 169 ASN A N 1
ATOM 1342 C CA . ASN A 1 169 ? 11.248 5.567 -28.664 1.00 85.12 169 ASN A CA 1
ATOM 1343 C C . ASN A 1 169 ? 10.056 5.048 -27.850 1.00 85.12 169 ASN A C 1
ATOM 1345 O O . ASN A 1 169 ? 8.955 5.584 -27.951 1.00 85.12 169 ASN A O 1
ATOM 1349 N N . SER A 1 170 ? 10.245 3.994 -27.048 1.00 83.25 170 SER A N 1
ATOM 1350 C CA . SER A 1 170 ? 9.181 3.491 -26.188 1.00 83.25 170 SER A CA 1
ATOM 1351 C C . SER A 1 170 ? 8.981 4.409 -24.981 1.00 83.25 170 SER A C 1
ATOM 1353 O O . SER A 1 170 ? 9.921 4.688 -24.238 1.00 83.25 170 SER A O 1
ATOM 1355 N N . LEU A 1 171 ? 7.734 4.837 -24.761 1.00 79.62 171 LEU A N 1
ATOM 1356 C CA . LEU A 1 171 ? 7.349 5.601 -23.572 1.00 79.62 171 LEU A CA 1
ATOM 1357 C C . LEU A 1 171 ? 7.721 4.833 -22.306 1.00 79.62 171 LEU A C 1
ATOM 1359 O O . LEU A 1 171 ? 7.430 3.633 -22.205 1.00 79.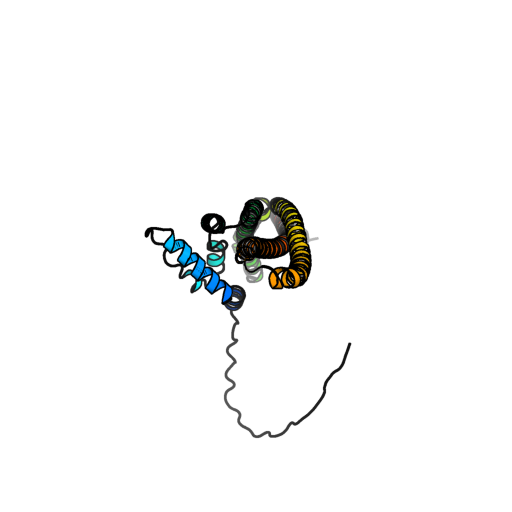62 171 LEU A O 1
ATOM 1363 N N . ASN A 1 172 ? 8.335 5.523 -21.350 1.00 78.69 172 ASN A N 1
ATOM 1364 C CA . ASN A 1 172 ? 8.651 4.962 -20.049 1.00 78.69 172 ASN A CA 1
ATOM 1365 C C . ASN A 1 172 ? 7.336 4.634 -19.309 1.00 78.69 172 ASN A C 1
ATOM 1367 O O . ASN A 1 172 ? 6.582 5.546 -18.957 1.00 78.69 172 ASN A O 1
ATOM 1371 N N . PRO A 1 173 ? 7.027 3.343 -19.074 1.00 75.75 173 PRO A N 1
ATOM 1372 C CA . PRO A 1 173 ? 5.766 2.949 -18.462 1.00 75.75 173 PRO A CA 1
ATOM 1373 C C . PRO A 1 173 ? 5.667 3.372 -16.990 1.00 75.75 173 PRO A C 1
ATOM 1375 O O . PRO A 1 173 ? 4.584 3.307 -16.440 1.00 75.75 173 PRO A O 1
ATOM 1378 N N . LEU A 1 174 ? 6.755 3.811 -16.349 1.00 75.94 174 LEU A N 1
ATOM 1379 C CA . LEU A 1 174 ? 6.746 4.291 -14.963 1.00 75.94 174 LEU A CA 1
ATOM 1380 C C . LEU A 1 174 ? 6.402 5.789 -14.862 1.00 75.94 174 LEU A C 1
ATOM 1382 O O . LEU A 1 174 ? 5.881 6.225 -13.838 1.00 75.94 174 LEU A O 1
ATOM 1386 N N . VAL A 1 175 ? 6.626 6.555 -15.939 1.00 69.00 175 VAL A N 1
ATOM 1387 C CA . VAL A 1 175 ? 6.242 7.976 -16.057 1.00 69.00 175 VAL A CA 1
ATOM 1388 C C . VAL A 1 175 ? 4.845 8.131 -16.648 1.00 69.00 175 VAL A C 1
ATOM 1390 O O . VAL A 1 175 ? 4.049 8.923 -16.151 1.00 69.00 175 VAL A O 1
ATOM 1393 N N . SER A 1 176 ? 4.530 7.382 -17.708 1.00 58.97 176 SER A N 1
ATOM 1394 C CA . SER A 1 176 ? 3.282 7.561 -18.464 1.00 58.97 176 SER A CA 1
ATOM 1395 C C . SER A 1 176 ? 2.060 6.864 -17.853 1.00 58.97 176 SER A C 1
ATOM 1397 O O . SER A 1 176 ? 0.949 7.074 -18.335 1.00 58.97 176 SER A O 1
ATOM 1399 N N . SER A 1 177 ? 2.237 6.026 -16.830 1.00 58.72 177 SER A N 1
ATOM 1400 C CA . SER A 1 177 ? 1.149 5.227 -16.255 1.00 58.72 177 SER A CA 1
ATOM 1401 C C . SER A 1 177 ? 0.562 5.824 -14.973 1.00 58.72 177 SER A C 1
ATOM 1403 O O . SER A 1 177 ? 1.169 6.617 -14.254 1.00 58.72 177 SER A O 1
ATOM 1405 N N . THR A 1 178 ? -0.609 5.300 -14.615 1.00 60.09 178 THR A N 1
ATOM 1406 C CA . THR A 1 178 ? -1.322 5.424 -13.330 1.00 60.09 178 THR A CA 1
ATOM 1407 C C . THR A 1 178 ? -0.497 5.079 -12.076 1.00 60.09 178 THR A C 1
ATOM 1409 O O . THR A 1 178 ? -0.994 5.250 -10.967 1.00 60.09 178 THR A O 1
ATOM 1412 N N . SER A 1 179 ? 0.741 4.597 -12.240 1.00 62.97 179 SER A N 1
ATOM 1413 C CA . SER A 1 179 ? 1.691 4.178 -11.202 1.00 62.97 179 SER A CA 1
ATOM 1414 C C . SER A 1 179 ? 2.827 5.194 -10.955 1.00 62.97 179 SER A C 1
ATOM 1416 O O . SER A 1 179 ? 3.891 4.838 -10.442 1.00 62.97 179 SER A O 1
ATOM 1418 N N . SER A 1 180 ? 2.644 6.457 -11.338 1.00 73.44 180 SER A N 1
ATOM 1419 C CA . SER A 1 180 ? 3.687 7.470 -11.160 1.00 73.44 180 SER A CA 1
ATOM 1420 C C . SER A 1 180 ? 4.022 7.714 -9.675 1.00 73.44 180 SER A C 1
ATOM 1422 O O . SER A 1 180 ? 3.147 7.579 -8.810 1.00 73.44 180 SER A O 1
ATOM 1424 N N . PRO A 1 181 ? 5.254 8.154 -9.346 1.00 76.06 181 PRO A N 1
ATOM 1425 C CA . PRO A 1 181 ? 5.634 8.511 -7.974 1.00 76.06 181 PRO A CA 1
ATOM 1426 C C . PRO A 1 181 ? 4.686 9.528 -7.317 1.00 76.06 181 PRO A C 1
ATOM 1428 O O . PRO A 1 181 ? 4.457 9.490 -6.109 1.00 76.06 181 PRO A O 1
ATOM 1431 N N . LEU A 1 182 ? 4.083 10.421 -8.111 1.00 81.25 182 LEU A N 1
ATOM 1432 C CA . LEU A 1 182 ? 3.089 11.381 -7.630 1.00 81.25 182 LEU A CA 1
ATOM 1433 C C . LEU A 1 182 ? 1.835 10.684 -7.082 1.00 81.25 182 LEU A C 1
ATOM 1435 O O . LEU A 1 182 ? 1.349 11.058 -6.019 1.00 81.25 182 LEU A O 1
ATOM 1439 N N . ARG A 1 183 ? 1.339 9.642 -7.763 1.00 83.25 183 ARG A N 1
ATOM 1440 C CA . ARG A 1 183 ? 0.179 8.861 -7.304 1.00 83.25 183 ARG A CA 1
ATOM 1441 C C . ARG A 1 183 ? 0.478 8.123 -6.002 1.00 83.25 183 ARG A C 1
ATOM 1443 O O . ARG A 1 183 ? -0.375 8.116 -5.117 1.00 83.25 183 ARG A O 1
ATOM 1450 N N . PHE A 1 184 ? 1.690 7.583 -5.850 1.00 85.94 184 PHE A N 1
ATOM 1451 C CA . PHE A 1 184 ? 2.134 6.988 -4.584 1.00 85.94 184 PHE A CA 1
ATOM 1452 C C . PHE A 1 184 ? 2.107 8.003 -3.442 1.00 85.94 184 PHE A C 1
ATOM 1454 O O . PHE A 1 184 ? 1.540 7.710 -2.393 1.00 85.94 184 PHE A O 1
ATOM 1461 N N . LYS A 1 185 ? 2.615 9.223 -3.664 1.00 87.31 185 LYS A N 1
ATOM 1462 C CA . LYS A 1 185 ? 2.532 10.310 -2.674 1.00 87.31 185 LYS A CA 1
ATOM 1463 C C . LYS A 1 185 ? 1.087 10.691 -2.337 1.00 87.31 185 LYS A C 1
ATOM 1465 O O . LYS A 1 185 ? 0.781 10.933 -1.173 1.00 87.31 185 LYS A O 1
ATOM 1470 N N . THR A 1 186 ? 0.183 10.721 -3.319 1.00 90.81 186 THR A N 1
ATOM 1471 C CA . THR A 1 186 ? -1.243 11.006 -3.077 1.00 90.81 186 THR A CA 1
ATOM 1472 C C . THR A 1 186 ? -1.895 9.936 -2.203 1.00 90.81 186 THR A C 1
ATOM 1474 O O . THR A 1 186 ? -2.488 10.272 -1.180 1.00 90.81 186 THR A O 1
ATOM 1477 N N . VAL A 1 187 ? -1.751 8.654 -2.555 1.00 91.56 187 VAL A N 1
ATOM 1478 C CA . VAL A 1 187 ? -2.314 7.542 -1.766 1.00 91.56 187 VAL A CA 1
ATOM 1479 C C . VAL A 1 187 ? -1.685 7.493 -0.371 1.00 91.56 187 VAL A C 1
ATOM 1481 O O . VAL A 1 187 ? -2.383 7.293 0.622 1.00 91.56 187 VAL A O 1
ATOM 1484 N N . GLN A 1 188 ? -0.384 7.765 -0.261 1.00 92.94 188 GLN A N 1
ATOM 1485 C CA . GLN A 1 188 ? 0.320 7.870 1.016 1.00 92.94 188 GLN A CA 1
ATOM 1486 C C . GLN A 1 188 ? -0.234 9.004 1.894 1.00 92.94 188 GLN A C 1
ATOM 1488 O O . GLN A 1 188 ? -0.415 8.816 3.101 1.00 92.94 188 GLN A O 1
ATOM 1493 N N . ALA A 1 189 ? -0.527 10.173 1.318 1.00 93.81 189 ALA A N 1
ATOM 1494 C CA . ALA A 1 189 ? -1.125 11.290 2.046 1.00 93.81 189 ALA A CA 1
ATOM 1495 C C . ALA A 1 189 ? -2.531 10.935 2.558 1.00 93.81 189 ALA A C 1
ATOM 1497 O O . ALA A 1 189 ? -2.843 11.198 3.724 1.00 93.81 189 ALA A O 1
ATOM 1498 N N . SER A 1 190 ? -3.344 10.269 1.732 1.00 93.94 190 SER A N 1
ATOM 1499 C CA . SER A 1 190 ? -4.654 9.744 2.136 1.00 93.94 190 SER A CA 1
ATOM 1500 C C . SER A 1 190 ? -4.532 8.729 3.276 1.00 93.94 190 SER A C 1
ATOM 1502 O O . SER A 1 190 ? -5.201 8.873 4.301 1.00 93.94 190 SER A O 1
ATOM 1504 N N . CYS A 1 191 ? -3.602 7.775 3.175 1.00 94.44 191 CYS A N 1
ATOM 1505 C CA . CYS A 1 191 ? -3.322 6.807 4.238 1.00 94.44 191 CYS A CA 1
ATOM 1506 C C . CYS A 1 191 ? -2.834 7.486 5.528 1.00 94.44 191 CYS A C 1
ATOM 1508 O O . CYS A 1 191 ? -3.234 7.100 6.622 1.00 94.44 191 CYS A O 1
ATOM 1510 N N . SER A 1 192 ? -2.018 8.538 5.426 1.00 94.69 192 SER A N 1
ATOM 1511 C CA . SER A 1 192 ? -1.533 9.307 6.583 1.00 94.69 192 SER A CA 1
ATOM 1512 C C . SER A 1 192 ? -2.662 10.056 7.291 1.00 94.69 192 SER A C 1
ATOM 1514 O O . SER A 1 192 ? -2.709 10.105 8.523 1.00 94.69 192 SER A O 1
ATOM 1516 N N . LYS A 1 193 ? -3.603 10.624 6.526 1.00 96.25 193 LYS A N 1
ATOM 1517 C CA . LYS A 1 193 ? -4.822 11.236 7.072 1.00 96.25 193 LYS A CA 1
ATOM 1518 C C . LYS A 1 193 ? -5.686 10.190 7.778 1.00 96.25 193 LYS A C 1
ATOM 1520 O O . LYS A 1 193 ? -6.121 10.426 8.904 1.00 96.25 193 LYS A O 1
ATOM 1525 N N . LEU A 1 194 ? -5.887 9.035 7.146 1.00 96.12 194 LEU A N 1
ATOM 1526 C CA . LEU A 1 194 ? -6.605 7.907 7.729 1.00 96.12 194 LEU A CA 1
ATOM 1527 C C . LEU A 1 194 ? -5.947 7.433 9.035 1.00 96.12 194 LEU A C 1
ATOM 1529 O O . LEU A 1 194 ? -6.649 7.261 10.028 1.00 96.12 194 LEU A O 1
ATOM 1533 N N . LEU A 1 195 ? -4.618 7.285 9.076 1.00 96.38 195 LEU A N 1
ATOM 1534 C CA . LEU A 1 195 ? -3.894 6.864 10.279 1.00 96.38 195 LEU A CA 1
ATOM 1535 C C . LEU A 1 195 ? -4.176 7.804 11.457 1.00 96.38 195 LEU A C 1
ATOM 1537 O O . LEU A 1 195 ? -4.552 7.337 12.531 1.00 96.38 195 LEU A O 1
ATOM 1541 N N . LYS A 1 196 ? -4.100 9.124 11.240 1.00 96.44 196 LYS A N 1
ATOM 1542 C CA . LYS A 1 196 ? -4.442 10.120 12.272 1.00 96.44 196 LYS A CA 1
ATOM 1543 C C . LYS A 1 196 ? -5.883 9.959 12.766 1.00 96.44 196 LYS A C 1
ATOM 1545 O O . LYS A 1 196 ? -6.134 10.024 13.970 1.00 96.44 196 LYS A O 1
ATOM 1550 N N . SER A 1 197 ? -6.831 9.722 11.858 1.00 95.06 197 SER A N 1
ATOM 1551 C CA . SER A 1 197 ? -8.238 9.483 12.206 1.00 95.06 197 SER A CA 1
ATOM 1552 C C . SER A 1 197 ? -8.425 8.202 13.027 1.00 95.06 197 SER A C 1
ATOM 1554 O O . SER A 1 197 ? -9.157 8.218 14.023 1.00 95.06 197 SER A O 1
ATOM 1556 N N . ILE A 1 198 ? -7.741 7.113 12.656 1.00 94.94 198 ILE A N 1
ATOM 1557 C CA . ILE A 1 198 ? -7.743 5.845 13.398 1.00 94.94 198 ILE A CA 1
ATOM 1558 C C . ILE A 1 198 ? -7.164 6.060 14.801 1.00 94.94 198 ILE A C 1
ATOM 1560 O O . ILE A 1 198 ? -7.791 5.663 15.783 1.00 94.94 198 ILE A O 1
ATOM 1564 N N . GLU A 1 199 ? -6.011 6.720 14.926 1.00 95.19 199 GLU A N 1
ATOM 1565 C CA . GLU A 1 199 ? -5.333 6.967 16.205 1.00 95.19 199 GLU A CA 1
ATOM 1566 C C . GLU A 1 199 ? -6.167 7.833 17.149 1.00 95.19 199 GLU A C 1
ATOM 1568 O O . GLU A 1 199 ? -6.380 7.460 18.307 1.00 95.19 199 GLU A O 1
ATOM 1573 N N . LEU A 1 200 ? -6.708 8.951 16.651 1.00 94.25 200 LEU A N 1
ATOM 1574 C CA . LEU A 1 200 ? -7.610 9.824 17.405 1.00 94.25 200 LEU A CA 1
ATOM 1575 C C . LEU A 1 200 ? -8.774 9.017 17.994 1.00 94.25 200 LEU A C 1
ATOM 1577 O O . LEU A 1 200 ? -9.164 9.178 19.155 1.00 94.25 200 LEU A O 1
ATOM 1581 N N . ARG A 1 201 ? -9.344 8.125 17.185 1.00 91.50 201 ARG A N 1
ATOM 1582 C CA . ARG A 1 201 ? -10.513 7.337 17.565 1.00 91.50 201 ARG A CA 1
ATOM 1583 C C . ARG A 1 201 ? -10.164 6.190 18.491 1.00 91.50 201 ARG A C 1
ATOM 1585 O O . ARG A 1 201 ? -10.874 6.018 19.481 1.00 91.50 201 ARG A O 1
ATOM 1592 N N . ARG A 1 202 ? -9.041 5.508 18.273 1.00 92.88 202 ARG A N 1
ATOM 1593 C CA . ARG A 1 202 ? -8.480 4.528 19.210 1.00 92.88 202 ARG A CA 1
ATOM 1594 C C . ARG A 1 202 ? -8.303 5.164 20.588 1.00 92.88 202 ARG A C 1
ATOM 1596 O O . ARG A 1 202 ? -8.807 4.636 21.580 1.00 92.88 202 ARG A O 1
ATOM 1603 N N . ASN A 1 203 ? -7.701 6.351 20.646 1.00 92.81 203 ASN A N 1
ATOM 1604 C CA . ASN A 1 203 ? -7.477 7.086 21.891 1.00 92.81 203 ASN A CA 1
ATOM 1605 C C . ASN A 1 203 ? -8.803 7.459 22.575 1.00 92.81 203 ASN A C 1
ATOM 1607 O O . ASN A 1 203 ? -8.970 7.198 23.767 1.00 92.81 203 ASN A O 1
ATOM 1611 N N . LYS A 1 204 ? -9.797 7.954 21.820 1.00 91.19 204 LYS A N 1
ATOM 1612 C CA . LYS A 1 204 ? -11.150 8.231 22.342 1.00 91.19 204 LYS A CA 1
ATOM 1613 C C . LYS A 1 204 ? -11.832 6.968 22.883 1.00 91.19 204 LYS A C 1
ATOM 1615 O O . LYS A 1 204 ? -12.446 7.015 23.948 1.00 91.19 204 LYS A O 1
ATOM 1620 N N . THR A 1 205 ? -11.733 5.835 22.183 1.00 89.62 205 THR A N 1
ATOM 1621 C CA . THR A 1 205 ? -12.312 4.558 22.642 1.00 89.62 205 THR A CA 1
ATOM 1622 C C . THR A 1 205 ? -11.621 4.027 23.895 1.00 89.62 205 THR A C 1
ATOM 1624 O O . THR A 1 205 ? -12.301 3.572 24.814 1.00 89.62 205 THR A O 1
ATOM 1627 N N . ASN A 1 206 ? -10.297 4.162 23.988 1.00 90.31 206 ASN A N 1
ATOM 1628 C CA . ASN A 1 206 ? -9.527 3.765 25.163 1.00 90.31 206 ASN A CA 1
ATOM 1629 C C . ASN A 1 206 ? -9.850 4.635 26.376 1.00 90.31 206 ASN A C 1
ATOM 1631 O O . ASN A 1 206 ? -10.067 4.095 27.458 1.00 90.31 206 ASN A O 1
ATOM 1635 N N . ALA A 1 207 ? -9.966 5.952 26.197 1.00 91.19 207 ALA A N 1
ATOM 1636 C CA . ALA A 1 207 ? -10.370 6.860 27.266 1.00 91.19 207 ALA A CA 1
ATOM 1637 C C . ALA A 1 207 ? -11.761 6.498 27.818 1.00 91.19 207 ALA A C 1
ATOM 1639 O O . ALA A 1 207 ? -11.933 6.368 29.031 1.00 91.19 207 ALA A O 1
ATOM 1640 N N . LYS A 1 208 ? -12.740 6.234 26.938 1.00 88.50 208 LYS A N 1
ATOM 1641 C CA . LYS A 1 208 ? -14.078 5.765 27.342 1.00 88.50 208 LYS A CA 1
ATOM 1642 C C . LYS A 1 208 ? -14.021 4.430 28.088 1.00 88.50 208 LYS A C 1
ATOM 1644 O O . LYS A 1 208 ? -14.663 4.279 29.124 1.00 88.50 208 LYS A O 1
ATOM 1649 N N . LEU A 1 209 ? -13.242 3.470 27.590 1.00 88.38 209 LEU A N 1
ATOM 1650 C CA . LEU A 1 209 ? -13.083 2.167 28.234 1.00 88.38 209 LEU A CA 1
ATOM 1651 C C . LEU A 1 209 ? -12.463 2.301 29.631 1.00 88.38 209 LEU A C 1
ATOM 1653 O O . LEU A 1 209 ? -12.926 1.657 30.569 1.00 88.38 209 LEU A O 1
ATOM 1657 N N . GLN A 1 210 ? -11.442 3.146 29.785 1.00 89.62 210 GLN A N 1
ATOM 1658 C CA . GLN A 1 210 ? -10.827 3.424 31.082 1.00 89.62 210 GLN A CA 1
ATOM 1659 C C . GLN A 1 210 ? -11.816 4.086 32.048 1.00 89.62 210 GLN A C 1
ATOM 1661 O O . GLN A 1 210 ? -11.854 3.705 33.215 1.00 89.62 210 GLN A O 1
ATOM 1666 N N . LEU A 1 211 ? -12.644 5.021 31.573 1.00 87.38 211 LEU A N 1
ATOM 1667 C CA . LEU A 1 211 ? -13.673 5.668 32.387 1.00 87.38 211 LEU A CA 1
ATOM 1668 C C . LEU A 1 211 ? -14.715 4.660 32.892 1.00 87.38 211 LEU A C 1
ATOM 1670 O O . LEU A 1 211 ? -15.003 4.632 34.086 1.00 87.38 211 LEU A O 1
ATOM 1674 N N . ILE A 1 212 ? -15.214 3.776 32.020 1.00 84.94 212 ILE A N 1
ATOM 1675 C CA . ILE A 1 212 ? -16.164 2.729 32.427 1.00 84.94 212 ILE A CA 1
ATOM 1676 C C . ILE A 1 212 ? -15.510 1.769 33.427 1.00 84.94 212 ILE A C 1
ATOM 1678 O O . ILE A 1 212 ? -16.117 1.456 34.444 1.00 84.94 212 ILE A O 1
ATOM 1682 N N . LYS A 1 213 ? -14.258 1.348 33.200 1.00 84.31 213 LYS A N 1
ATOM 1683 C CA . LYS A 1 213 ? -13.525 0.492 34.150 1.00 84.31 213 LYS A CA 1
ATOM 1684 C C . LYS A 1 213 ? -13.354 1.159 35.519 1.00 84.31 213 LYS A C 1
ATOM 1686 O O . LYS A 1 213 ? -13.506 0.496 36.542 1.00 84.31 213 LYS A O 1
ATOM 1691 N N . LYS A 1 214 ? -13.063 2.466 35.551 1.00 84.50 214 LYS A N 1
ATOM 1692 C CA . LYS A 1 214 ? -12.988 3.247 36.797 1.00 84.50 214 LYS A CA 1
ATOM 1693 C C . LYS A 1 214 ? -14.347 3.306 37.500 1.00 84.50 214 LYS A C 1
ATOM 1695 O O . LYS A 1 214 ? -14.408 3.072 38.704 1.00 84.50 214 LYS A O 1
ATOM 1700 N N . PHE A 1 215 ? -15.428 3.552 36.757 1.00 80.44 215 PHE A N 1
ATOM 1701 C CA . PHE A 1 215 ? -16.782 3.598 37.312 1.00 80.44 215 PHE A CA 1
ATOM 1702 C C . PHE A 1 215 ? -17.244 2.233 37.835 1.00 80.44 215 PHE A C 1
ATOM 1704 O O . PHE A 1 215 ? -17.775 2.156 38.935 1.00 80.44 215 PHE A O 1
ATOM 1711 N N . GLN A 1 216 ? -16.962 1.147 37.111 1.00 78.38 216 GLN A N 1
ATOM 1712 C CA . GLN A 1 216 ? -17.222 -0.221 37.570 1.00 78.38 216 GLN A CA 1
ATOM 1713 C C . GLN A 1 216 ? -16.481 -0.524 38.872 1.00 78.38 216 GLN A C 1
ATOM 1715 O O . GLN A 1 216 ? -17.079 -1.049 39.806 1.00 78.38 216 GLN A O 1
ATOM 1720 N N . ARG A 1 217 ? -15.203 -0.139 38.976 1.00 76.75 217 ARG A N 1
ATOM 1721 C CA . ARG A 1 217 ? -14.425 -0.323 40.207 1.00 76.75 217 ARG A CA 1
ATOM 1722 C C . ARG A 1 217 ? -15.027 0.445 41.388 1.00 76.75 217 ARG A C 1
ATOM 1724 O O . ARG A 1 217 ? -15.116 -0.111 42.474 1.00 76.75 217 ARG A O 1
ATOM 1731 N N . SER A 1 218 ? -15.476 1.682 41.165 1.00 74.94 218 SER A N 1
ATOM 1732 C CA . SER A 1 218 ? -16.159 2.488 42.189 1.00 74.94 218 SER A CA 1
ATOM 1733 C C . SER A 1 218 ? -17.519 1.895 42.580 1.00 74.94 218 SER A C 1
ATOM 1735 O O . SER A 1 218 ? -17.832 1.768 43.759 1.00 74.94 218 SER A O 1
ATOM 1737 N N . SER A 1 219 ? -18.300 1.442 41.596 1.00 71.38 219 SER A N 1
ATOM 1738 C CA . SER A 1 219 ? -19.605 0.818 41.819 1.00 71.38 219 SER A CA 1
ATOM 1739 C C . SER A 1 219 ? -19.499 -0.476 42.620 1.00 71.38 219 SER A C 1
ATOM 1741 O O . SER A 1 219 ? -20.358 -0.708 43.459 1.00 71.38 219 SER A O 1
ATOM 1743 N N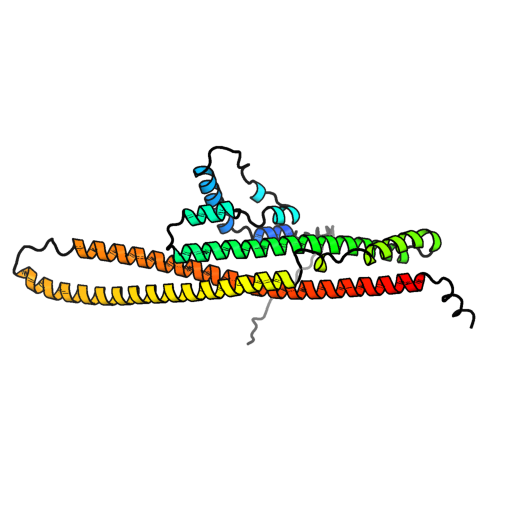 . VAL A 1 220 ? -18.470 -1.303 42.406 1.00 72.50 220 VAL A N 1
ATOM 1744 C CA . VAL A 1 220 ? -18.242 -2.509 43.223 1.00 72.50 220 VAL A CA 1
ATOM 1745 C C . VAL A 1 220 ? -17.999 -2.129 44.682 1.00 72.50 220 VAL A C 1
ATOM 1747 O O . VAL A 1 220 ? -18.608 -2.717 45.569 1.00 72.50 220 VAL A O 1
ATOM 1750 N N . VAL A 1 221 ? -17.171 -1.113 44.937 1.00 74.12 221 VAL A N 1
ATOM 1751 C CA . VAL A 1 221 ? -16.910 -0.622 46.301 1.00 74.12 221 VAL A CA 1
ATOM 1752 C C . VAL A 1 221 ? -18.191 -0.084 46.946 1.00 74.12 221 VAL A C 1
ATOM 1754 O O . VAL A 1 221 ? -18.486 -0.416 48.091 1.00 74.12 221 VAL A O 1
ATOM 1757 N N . PHE A 1 222 ? -18.983 0.690 46.201 1.00 75.00 222 PHE A N 1
ATOM 1758 C CA . PHE A 1 222 ? -20.243 1.250 46.686 1.00 75.00 222 PHE A CA 1
ATOM 1759 C C . PHE A 1 222 ? -21.300 0.176 46.973 1.00 75.00 222 PHE A C 1
ATOM 1761 O O . PHE A 1 222 ? -21.934 0.212 48.023 1.00 75.00 222 PHE A O 1
ATOM 1768 N N . VAL A 1 223 ? -21.462 -0.810 46.083 1.00 73.69 223 VAL A N 1
ATOM 1769 C CA . VAL A 1 223 ? -22.385 -1.936 46.292 1.00 73.69 223 VAL A CA 1
ATOM 1770 C C . VAL A 1 223 ? -21.954 -2.764 47.499 1.00 73.69 223 VAL A C 1
ATOM 1772 O O . VAL A 1 223 ? -22.805 -3.070 48.322 1.00 73.69 223 VAL A O 1
ATOM 1775 N N . MET A 1 224 ? -20.657 -3.053 47.664 1.00 71.94 224 MET A N 1
ATOM 1776 C CA . MET A 1 224 ? -20.149 -3.769 48.843 1.00 71.94 224 MET A CA 1
ATOM 1777 C C . MET A 1 224 ? -20.447 -3.012 50.146 1.00 71.94 224 MET A C 1
ATOM 1779 O O . MET A 1 224 ? -20.941 -3.609 51.103 1.00 71.94 224 MET A O 1
ATOM 1783 N N . ALA A 1 225 ? -20.216 -1.694 50.175 1.00 74.62 225 ALA A N 1
ATOM 1784 C CA . ALA A 1 225 ? -20.530 -0.858 51.333 1.00 74.62 225 ALA A CA 1
ATOM 1785 C C . ALA A 1 225 ? -22.039 -0.849 51.643 1.00 74.62 225 ALA A C 1
ATOM 1787 O O . ALA A 1 225 ? -22.431 -1.091 52.783 1.00 74.62 225 ALA A O 1
ATOM 1788 N N . LEU A 1 226 ? -22.887 -0.660 50.623 1.00 75.25 226 LEU A N 1
ATOM 1789 C CA . LEU A 1 226 ? -24.342 -0.706 50.774 1.00 75.25 226 LEU A CA 1
ATOM 1790 C C . LEU A 1 226 ? -24.844 -2.076 51.233 1.00 75.25 226 LEU A C 1
ATOM 1792 O O . LEU A 1 226 ? -25.735 -2.127 52.073 1.00 75.25 226 LEU A O 1
ATOM 1796 N N . THR A 1 227 ? -24.291 -3.182 50.725 1.00 69.00 227 THR A N 1
ATOM 1797 C CA . THR A 1 227 ? -24.696 -4.525 51.163 1.00 69.00 227 THR A CA 1
ATOM 1798 C C . THR A 1 227 ? -24.375 -4.760 52.632 1.00 69.00 227 THR A C 1
ATOM 1800 O O . THR A 1 227 ? -25.232 -5.272 53.341 1.00 69.00 227 THR A O 1
ATOM 1803 N N . ILE A 1 228 ? -23.206 -4.321 53.117 1.00 72.44 228 ILE A N 1
ATOM 1804 C CA . ILE A 1 228 ? -22.839 -4.439 54.536 1.00 72.44 228 ILE A CA 1
ATOM 1805 C C . ILE A 1 228 ? -23.815 -3.626 55.397 1.00 72.44 228 ILE A C 1
ATOM 1807 O O . ILE A 1 228 ? -24.393 -4.157 56.344 1.00 72.44 228 ILE A O 1
ATOM 1811 N N . SER A 1 229 ? -24.076 -2.365 55.037 1.00 70.88 229 SER A N 1
ATOM 1812 C CA . SER A 1 229 ? -25.020 -1.516 55.775 1.00 70.88 229 SER A CA 1
ATOM 1813 C C . SER A 1 229 ? -26.458 -2.047 55.735 1.00 70.88 229 SER A C 1
ATOM 1815 O O . SER A 1 229 ? -27.158 -1.997 56.741 1.00 70.88 229 SER A O 1
ATOM 1817 N N . LEU A 1 230 ? -26.906 -2.588 54.599 1.00 65.00 230 LEU A N 1
ATOM 1818 C CA . LEU A 1 230 ? -28.275 -3.072 54.430 1.00 65.00 230 LEU A CA 1
ATOM 1819 C C . LEU A 1 230 ? -28.494 -4.446 55.080 1.00 65.00 230 LEU A C 1
ATOM 1821 O O . LEU A 1 230 ? -29.582 -4.684 55.587 1.00 65.00 230 LEU A O 1
ATOM 1825 N N . THR A 1 231 ? -27.480 -5.320 55.164 1.00 61.03 231 THR A N 1
ATOM 1826 C CA . THR A 1 231 ? -27.587 -6.573 55.942 1.00 61.03 231 THR A CA 1
ATOM 1827 C C . THR A 1 231 ? -27.875 -6.328 57.425 1.00 61.03 231 THR A C 1
ATOM 1829 O O . THR A 1 231 ? -28.604 -7.106 58.033 1.00 61.03 231 THR A O 1
ATOM 1832 N N . VAL A 1 232 ? -27.393 -5.212 57.987 1.00 62.38 232 VAL A N 1
ATOM 1833 C CA . VAL A 1 232 ? -27.698 -4.796 59.369 1.00 62.38 232 VAL A CA 1
ATOM 1834 C C . VAL A 1 232 ? -29.163 -4.363 59.521 1.00 62.38 232 VAL A C 1
ATOM 1836 O O . VAL A 1 232 ? -29.770 -4.601 60.559 1.00 62.38 232 VAL A O 1
ATOM 1839 N N . ILE A 1 233 ? -29.752 -3.770 58.477 1.00 63.00 233 ILE A N 1
ATOM 1840 C CA . ILE A 1 233 ? -31.127 -3.240 58.478 1.00 63.00 233 ILE A CA 1
ATOM 1841 C C . ILE A 1 233 ? -32.157 -4.315 58.079 1.00 63.00 233 ILE A C 1
ATOM 1843 O O . ILE A 1 233 ? -33.292 -4.298 58.532 1.00 63.00 233 ILE A O 1
ATOM 1847 N N . VAL A 1 234 ? -31.793 -5.284 57.237 1.00 55.06 234 VAL A N 1
ATOM 1848 C CA . VAL A 1 234 ? -32.709 -6.352 56.786 1.00 55.06 234 VAL A CA 1
ATOM 1849 C C . VAL A 1 234 ? -32.912 -7.425 57.859 1.00 55.06 234 VAL A C 1
ATOM 1851 O O . VAL A 1 234 ? -33.967 -8.052 57.892 1.00 55.06 234 VAL A O 1
ATOM 1854 N N . ALA A 1 235 ? -31.975 -7.577 58.802 1.00 53.84 235 ALA A N 1
ATOM 1855 C CA . ALA A 1 235 ? -32.181 -8.407 59.991 1.00 53.84 235 ALA A CA 1
ATOM 1856 C C . ALA A 1 235 ? -33.395 -7.960 60.840 1.00 53.84 235 ALA A C 1
ATOM 1858 O O . ALA A 1 235 ? -33.880 -8.747 61.650 1.00 53.84 235 ALA A O 1
ATOM 1859 N N . THR A 1 236 ? -33.919 -6.739 60.640 1.00 56.12 236 THR A N 1
ATOM 1860 C CA . THR A 1 236 ? -35.096 -6.223 61.356 1.00 56.12 236 THR A CA 1
ATOM 1861 C C . THR A 1 236 ? -36.396 -6.158 60.540 1.00 56.12 236 THR A C 1
ATOM 1863 O O . THR A 1 236 ? -37.460 -6.104 61.154 1.00 56.12 236 THR A O 1
ATOM 1866 N N . HIS A 1 237 ? -36.387 -6.229 59.198 1.00 59.22 237 HIS A N 1
ATOM 1867 C CA . HIS A 1 237 ? -37.619 -6.144 58.388 1.00 59.22 237 HIS A CA 1
ATOM 1868 C C . HIS A 1 237 ? -37.634 -7.109 57.181 1.00 59.22 237 HIS A C 1
ATOM 1870 O O . HIS A 1 237 ? -36.815 -7.026 56.269 1.00 59.22 237 HIS A O 1
ATOM 1876 N N . ALA A 1 238 ? -38.619 -8.016 57.164 1.00 52.38 238 ALA A N 1
ATOM 1877 C CA . ALA A 1 238 ? -38.675 -9.243 56.355 1.00 52.38 238 ALA A CA 1
ATOM 1878 C C . ALA A 1 238 ? -39.092 -9.107 54.869 1.00 52.38 238 ALA A C 1
ATOM 1880 O O . ALA A 1 238 ? -39.602 -10.063 54.290 1.00 52.38 238 ALA A O 1
ATOM 1881 N N . LEU A 1 239 ? -38.889 -7.969 54.203 1.00 58.81 239 LEU A N 1
ATOM 1882 C CA . LEU A 1 239 ? -39.296 -7.809 52.797 1.00 58.81 239 LEU A CA 1
ATOM 1883 C C . LEU A 1 239 ? -38.262 -7.017 51.997 1.00 58.81 239 LEU A C 1
ATOM 1885 O O . LEU A 1 239 ? -38.284 -5.791 51.999 1.00 58.81 239 LEU A O 1
ATOM 1889 N N . ALA A 1 240 ? -37.385 -7.703 51.255 1.00 53.59 240 ALA A N 1
ATOM 1890 C CA . ALA A 1 240 ? -36.559 -7.036 50.245 1.00 53.59 240 ALA A CA 1
ATOM 1891 C C . ALA A 1 240 ? -36.067 -7.971 49.122 1.00 53.59 240 ALA A C 1
ATOM 1893 O O . ALA A 1 240 ? -34.870 -8.120 48.895 1.00 53.59 240 ALA A O 1
ATOM 1894 N N . LEU A 1 241 ? -36.987 -8.549 48.344 1.00 55.56 241 LEU A N 1
ATOM 1895 C CA . LEU A 1 241 ? -36.657 -9.224 47.073 1.00 55.56 241 LEU A CA 1
ATOM 1896 C C . LEU A 1 241 ? -36.413 -8.244 45.895 1.00 55.56 241 LEU A C 1
ATOM 1898 O O . LEU A 1 241 ? -36.128 -8.670 44.781 1.00 55.56 241 LEU A O 1
ATOM 1902 N N . ILE A 1 242 ? -36.486 -6.923 46.117 1.00 56.34 242 ILE A N 1
ATOM 1903 C CA . ILE A 1 242 ? -36.552 -5.904 45.045 1.00 56.34 242 ILE A CA 1
ATOM 1904 C C . ILE A 1 242 ? -35.174 -5.330 44.637 1.00 56.34 242 ILE A C 1
ATOM 1906 O O . ILE A 1 242 ? -35.033 -4.742 43.567 1.00 56.34 242 ILE A O 1
ATOM 1910 N N . VAL A 1 243 ? -34.110 -5.544 45.419 1.00 56.31 243 VAL A N 1
ATOM 1911 C CA . VAL A 1 243 ? -32.802 -4.885 45.182 1.00 56.31 243 VAL A CA 1
ATOM 1912 C C . VAL A 1 243 ? -31.946 -5.576 44.100 1.00 56.31 243 VAL A C 1
ATOM 1914 O O . VAL A 1 243 ? -31.071 -4.945 43.501 1.00 56.31 243 VAL A O 1
ATOM 1917 N N . ALA A 1 244 ? -32.207 -6.850 43.788 1.00 54.31 244 ALA A N 1
ATOM 1918 C CA . ALA A 1 244 ? -31.366 -7.634 42.874 1.00 54.31 244 ALA A CA 1
ATOM 1919 C C . ALA A 1 244 ? -31.661 -7.407 41.375 1.00 54.31 244 ALA A C 1
ATOM 1921 O O . ALA A 1 244 ? -30.769 -7.547 40.540 1.00 54.31 244 ALA A O 1
ATOM 1922 N N . ALA A 1 245 ? -32.889 -7.038 40.995 1.00 53.53 245 ALA A N 1
ATOM 1923 C CA . ALA A 1 245 ? -33.262 -6.929 39.579 1.00 53.53 245 ALA A CA 1
ATOM 1924 C C . ALA A 1 245 ? -32.656 -5.698 38.855 1.00 53.53 245 ALA A C 1
ATOM 1926 O O . ALA A 1 245 ? -32.126 -5.864 37.750 1.00 53.53 245 ALA A O 1
ATOM 1927 N N . PRO A 1 246 ? -32.641 -4.478 39.442 1.00 58.75 246 PRO A N 1
ATOM 1928 C CA . PRO A 1 246 ? -32.054 -3.304 38.783 1.00 58.75 246 PRO A CA 1
ATOM 1929 C C . PRO A 1 246 ? -30.523 -3.382 38.654 1.00 58.75 246 PRO A C 1
ATOM 1931 O O . PRO A 1 246 ? -29.950 -2.928 37.663 1.00 58.75 246 PRO A O 1
ATOM 1934 N N . THR A 1 247 ? -29.848 -3.997 39.629 1.00 57.94 247 THR A N 1
ATOM 1935 C CA . THR A 1 247 ? -28.382 -4.144 39.664 1.00 57.94 247 THR A CA 1
ATOM 1936 C C . THR A 1 247 ? -27.866 -5.105 38.588 1.00 57.94 247 THR A C 1
ATOM 1938 O O . THR A 1 247 ? -26.865 -4.805 37.930 1.00 57.94 247 THR A O 1
ATOM 1941 N N . LEU A 1 248 ? -28.574 -6.208 38.323 1.00 58.50 248 LEU A N 1
ATOM 1942 C CA . LEU A 1 248 ? -28.220 -7.166 37.265 1.00 58.50 248 LEU A CA 1
ATOM 1943 C C . LEU A 1 248 ? -28.395 -6.583 35.847 1.00 58.50 248 LEU A C 1
ATOM 1945 O O . LEU A 1 248 ? -27.555 -6.804 34.965 1.00 58.50 248 LEU A O 1
ATOM 1949 N N . MET A 1 249 ? -29.441 -5.780 35.625 1.00 56.41 249 MET A N 1
ATOM 1950 C CA . MET A 1 249 ? -29.697 -5.130 34.331 1.00 56.41 249 MET A CA 1
ATOM 1951 C C . MET A 1 249 ? -28.662 -4.042 34.000 1.00 56.41 249 MET A C 1
ATOM 1953 O O . MET A 1 249 ? -28.156 -3.977 32.879 1.00 56.41 249 MET A O 1
ATOM 1957 N N . ILE A 1 250 ? -28.261 -3.229 34.983 1.00 59.88 250 ILE A N 1
ATOM 1958 C CA . ILE A 1 250 ? -27.221 -2.203 34.789 1.00 59.88 250 ILE A CA 1
ATOM 1959 C C . ILE A 1 250 ? -25.841 -2.849 34.572 1.00 59.88 250 ILE A C 1
ATOM 1961 O O . ILE A 1 250 ? -25.087 -2.425 33.689 1.00 59.88 250 ILE A O 1
ATOM 1965 N N . GLY A 1 251 ? -25.513 -3.902 35.329 1.00 59.56 251 GLY A N 1
ATOM 1966 C CA . GLY A 1 251 ? -24.238 -4.615 35.208 1.00 59.56 251 GLY A CA 1
ATOM 1967 C C . GLY A 1 251 ? -24.042 -5.280 33.841 1.00 59.56 251 GLY A C 1
ATOM 1968 O O . GLY A 1 251 ? -22.974 -5.157 33.234 1.00 59.56 251 GLY A O 1
ATOM 1969 N N . SER A 1 252 ? -25.083 -5.928 33.312 1.00 60.00 252 SER A N 1
ATOM 1970 C CA . SER A 1 252 ? -25.040 -6.602 32.006 1.00 60.00 252 SER A CA 1
ATOM 1971 C C . SER A 1 252 ? -24.897 -5.621 30.832 1.00 60.00 252 SER A C 1
ATOM 1973 O O . SER A 1 252 ? -24.063 -5.849 29.947 1.00 60.00 252 SER A O 1
ATOM 1975 N N . PHE A 1 253 ? -25.607 -4.485 30.850 1.00 61.78 253 PHE A N 1
ATOM 1976 C CA . PHE A 1 253 ? -25.471 -3.438 29.829 1.00 61.78 253 PHE A CA 1
ATOM 1977 C C . PHE A 1 253 ? -24.071 -2.805 29.830 1.00 61.78 253 PHE A C 1
ATOM 1979 O O . PHE A 1 253 ? -23.450 -2.643 28.773 1.00 61.78 253 PHE A O 1
ATOM 1986 N N . GLN A 1 254 ? -23.521 -2.507 31.014 1.00 69.06 254 GLN A N 1
ATOM 1987 C CA . GLN A 1 254 ? -22.160 -1.981 31.135 1.00 69.06 254 GLN A CA 1
ATOM 1988 C C . GLN A 1 254 ? -21.111 -2.995 30.664 1.00 69.06 254 GLN A C 1
ATOM 1990 O O . GLN A 1 254 ? -20.194 -2.619 29.935 1.00 69.06 254 GLN A O 1
ATOM 1995 N N . LEU A 1 255 ? -21.252 -4.277 31.012 1.00 69.81 255 LEU A N 1
ATOM 1996 C CA . LEU A 1 255 ? -20.329 -5.332 30.583 1.00 69.81 255 LEU A CA 1
ATOM 1997 C C . LEU A 1 255 ? -20.379 -5.574 29.066 1.00 69.81 255 LEU A C 1
ATOM 1999 O O . LEU A 1 255 ? -19.344 -5.779 28.428 1.00 69.81 255 LEU A O 1
ATOM 2003 N N . MET A 1 256 ? -21.566 -5.529 28.457 1.00 68.00 256 MET A N 1
ATOM 2004 C CA . MET A 1 256 ? -21.687 -5.646 27.003 1.00 68.00 256 MET A CA 1
ATOM 2005 C C . MET A 1 256 ? -21.074 -4.432 26.292 1.00 68.00 256 MET A C 1
ATOM 2007 O O . MET A 1 256 ? -20.407 -4.585 25.265 1.00 68.00 256 MET A O 1
ATOM 2011 N N . SER A 1 257 ? -21.241 -3.234 26.859 1.00 77.12 257 SER A N 1
ATOM 2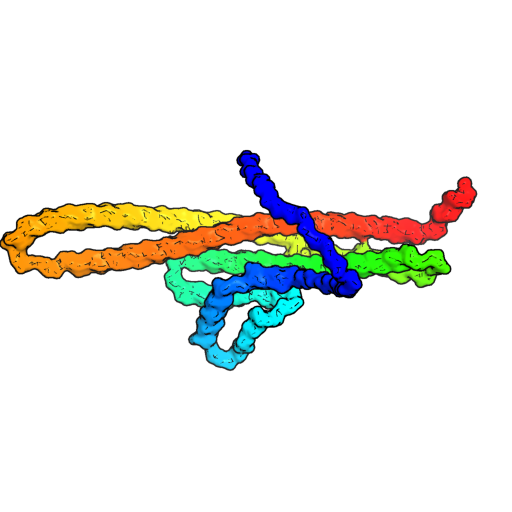012 C CA . SER A 1 257 ? -20.626 -2.003 26.361 1.00 77.12 257 SER A CA 1
ATOM 2013 C C . SER A 1 257 ? -19.094 -2.050 26.452 1.00 77.12 257 SER A C 1
ATOM 2015 O O . SER A 1 257 ? -18.417 -1.800 25.454 1.00 77.12 257 SER A O 1
ATOM 2017 N N . THR A 1 258 ? -18.514 -2.477 27.582 1.00 83.50 258 THR A N 1
ATOM 2018 C CA . THR A 1 258 ? -17.048 -2.587 27.720 1.00 83.50 258 THR A CA 1
ATOM 2019 C C . THR A 1 258 ? -16.442 -3.582 26.739 1.00 83.50 258 THR A C 1
ATOM 2021 O O . THR A 1 258 ? -15.432 -3.260 26.113 1.00 83.50 258 THR A O 1
ATOM 2024 N N . LYS A 1 259 ? -17.064 -4.754 26.546 1.00 84.69 259 LYS A N 1
ATOM 2025 C CA . LYS A 1 259 ? -16.621 -5.748 25.552 1.00 84.69 259 LYS A CA 1
ATOM 2026 C C . LYS A 1 259 ? -16.635 -5.173 24.132 1.00 84.69 259 LYS A C 1
ATOM 2028 O O . LYS A 1 259 ? -15.661 -5.340 23.397 1.00 84.69 259 LYS A O 1
ATOM 2033 N N . LYS A 1 260 ? -17.696 -4.449 23.753 1.00 84.94 260 LYS A N 1
ATOM 2034 C CA . LYS A 1 260 ? -17.798 -3.782 22.440 1.00 84.94 260 LYS A CA 1
ATOM 2035 C C . LYS A 1 260 ? -16.720 -2.710 22.254 1.00 84.94 260 LYS A C 1
ATOM 2037 O O . LYS A 1 260 ? -16.074 -2.682 21.207 1.00 84.94 260 LYS A O 1
ATOM 2042 N N . LEU A 1 261 ? -16.480 -1.866 23.263 1.00 86.62 261 LEU A N 1
ATOM 2043 C CA . LEU A 1 261 ? -15.417 -0.855 23.215 1.00 86.62 261 LEU A CA 1
ATOM 2044 C C . LEU A 1 261 ? -14.022 -1.483 23.135 1.00 86.62 261 LEU A C 1
ATOM 2046 O O . LEU A 1 261 ? -13.192 -1.013 22.361 1.00 86.62 261 LEU A O 1
ATOM 2050 N N . ALA A 1 262 ? -13.766 -2.548 23.897 1.00 88.62 262 ALA A N 1
ATOM 2051 C CA . ALA A 1 262 ? -12.496 -3.265 23.856 1.00 88.62 262 ALA A CA 1
ATOM 2052 C C . ALA A 1 262 ? -12.240 -3.874 22.468 1.00 88.62 262 ALA A C 1
ATOM 2054 O O . ALA A 1 262 ? -11.158 -3.692 21.915 1.00 88.62 262 ALA A O 1
ATOM 2055 N N . ARG A 1 263 ? -13.254 -4.511 21.864 1.00 88.00 263 ARG A N 1
ATOM 2056 C CA . ARG A 1 263 ? -13.169 -5.041 20.494 1.00 88.00 263 ARG A CA 1
ATOM 2057 C C . ARG A 1 263 ? -12.912 -3.936 19.470 1.00 88.00 263 ARG A C 1
ATOM 2059 O O . ARG A 1 263 ? -12.030 -4.088 18.633 1.00 88.00 263 ARG A O 1
ATOM 2066 N N . SER A 1 264 ? -13.638 -2.820 19.560 1.00 88.56 264 SER A N 1
ATOM 2067 C CA . SER A 1 264 ? -13.421 -1.664 18.684 1.00 88.56 264 SER A CA 1
ATOM 2068 C C . SER A 1 264 ? -12.008 -1.103 18.825 1.00 88.56 264 SER A C 1
ATOM 2070 O O . SER A 1 264 ? -11.400 -0.754 17.822 1.00 88.56 264 SER A O 1
ATOM 2072 N N . SER A 1 265 ? -11.482 -1.005 20.048 1.00 90.06 265 SER A N 1
ATOM 2073 C CA . SER A 1 265 ? -10.119 -0.522 20.281 1.00 90.06 265 SER A CA 1
ATOM 2074 C C . SER A 1 265 ? -9.080 -1.463 19.669 1.00 90.06 265 SER A C 1
ATOM 2076 O O . SER A 1 265 ? -8.193 -1.002 18.958 1.00 90.06 265 SER A O 1
ATOM 2078 N N . ALA A 1 266 ? -9.238 -2.779 19.853 1.00 91.62 266 ALA A N 1
ATOM 2079 C CA . ALA A 1 266 ? -8.356 -3.777 19.250 1.00 91.62 266 ALA A CA 1
ATOM 2080 C C . ALA A 1 266 ? -8.386 -3.727 17.712 1.00 91.62 266 ALA A C 1
ATOM 2082 O O . ALA A 1 266 ? -7.338 -3.754 17.075 1.00 91.62 266 ALA A O 1
ATOM 2083 N N . GLN A 1 267 ? -9.570 -3.590 17.106 1.00 91.25 267 GLN A N 1
ATOM 2084 C CA . GLN A 1 267 ? -9.706 -3.437 15.653 1.00 91.25 267 GLN A CA 1
ATOM 2085 C C . GLN A 1 267 ? -9.020 -2.164 15.143 1.00 91.25 267 GLN A C 1
ATOM 2087 O O . GLN A 1 267 ? -8.308 -2.214 14.143 1.00 91.25 267 GLN A O 1
ATOM 2092 N N . LEU A 1 268 ? -9.193 -1.037 15.841 1.00 93.81 268 LEU A N 1
ATOM 2093 C CA . LEU A 1 268 ? -8.531 0.223 15.493 1.00 93.81 268 LEU A CA 1
ATOM 2094 C C . LEU A 1 268 ? -7.011 0.145 15.686 1.00 93.81 268 LEU A C 1
ATOM 2096 O O . LEU A 1 268 ? -6.275 0.737 14.909 1.00 93.81 268 LEU A O 1
ATOM 2100 N N . ASP A 1 269 ? -6.524 -0.595 16.683 1.00 94.38 269 ASP A N 1
ATOM 2101 C CA . ASP A 1 269 ? -5.091 -0.825 16.882 1.00 94.38 269 ASP A CA 1
ATOM 2102 C C . ASP A 1 269 ? -4.471 -1.630 15.733 1.00 94.38 269 ASP A C 1
ATOM 2104 O O . ASP A 1 269 ? -3.429 -1.250 15.199 1.00 94.38 269 ASP A O 1
ATOM 2108 N N . ILE A 1 270 ? -5.145 -2.701 15.304 1.00 93.56 270 ILE A N 1
ATOM 2109 C CA . ILE A 1 270 ? -4.729 -3.506 14.149 1.00 93.56 270 ILE A CA 1
ATOM 2110 C C . ILE A 1 270 ? -4.753 -2.654 12.873 1.00 93.56 270 ILE A C 1
ATOM 2112 O O . ILE A 1 270 ? -3.772 -2.643 12.129 1.00 93.56 270 ILE A O 1
ATOM 2116 N N . ALA A 1 271 ? -5.826 -1.889 12.647 1.00 94.56 271 ALA A N 1
ATOM 2117 C CA . ALA A 1 271 ? -5.940 -1.002 11.492 1.00 94.56 271 ALA A CA 1
ATOM 2118 C C . ALA A 1 271 ? -4.855 0.088 11.492 1.00 94.56 271 ALA A C 1
ATOM 2120 O O . ALA A 1 271 ? -4.268 0.367 10.447 1.00 94.56 271 ALA A O 1
ATOM 2121 N N . ALA A 1 272 ? -4.531 0.669 12.653 1.00 95.94 272 ALA A N 1
ATOM 2122 C CA . ALA A 1 272 ? -3.460 1.656 12.787 1.00 95.94 272 ALA A CA 1
ATOM 2123 C C . ALA A 1 272 ? -2.100 1.051 12.425 1.00 95.94 272 ALA A C 1
ATOM 2125 O O . ALA A 1 272 ? -1.381 1.610 11.600 1.00 95.94 272 ALA A O 1
ATOM 2126 N N . LYS A 1 273 ? -1.773 -0.121 12.986 1.00 96.00 273 LYS A N 1
ATOM 2127 C CA . LYS A 1 273 ? -0.530 -0.846 12.679 1.00 96.00 273 LYS A CA 1
ATOM 2128 C C . LYS A 1 273 ? -0.422 -1.170 11.190 1.00 96.00 273 LYS A C 1
ATOM 2130 O O . LYS A 1 273 ? 0.605 -0.880 10.584 1.00 96.00 273 LYS A O 1
ATOM 2135 N N . GLY A 1 274 ? -1.488 -1.706 10.595 1.00 94.00 274 GLY A N 1
ATOM 2136 C CA . GLY A 1 274 ? -1.533 -2.010 9.165 1.00 94.00 274 GLY A CA 1
ATOM 2137 C C . GLY A 1 274 ? -1.372 -0.764 8.292 1.00 94.00 274 GLY A C 1
ATOM 2138 O O . GLY A 1 274 ? -0.596 -0.777 7.343 1.00 94.00 274 GLY A O 1
ATOM 2139 N N . THR A 1 275 ? -2.038 0.339 8.645 1.00 96.25 275 THR A N 1
ATOM 2140 C CA . THR A 1 275 ? -1.936 1.609 7.902 1.00 96.25 275 THR A CA 1
ATOM 2141 C C . THR A 1 275 ? -0.538 2.216 8.019 1.00 96.25 275 THR A C 1
ATOM 2143 O O . THR A 1 275 ? 0.001 2.706 7.032 1.00 96.25 275 THR A O 1
ATOM 2146 N N . TYR A 1 276 ? 0.083 2.153 9.201 1.00 95.75 276 TYR A N 1
ATOM 2147 C CA . TYR A 1 276 ? 1.457 2.612 9.408 1.00 95.75 276 TYR A CA 1
ATOM 2148 C C . TYR A 1 276 ? 2.458 1.831 8.547 1.00 95.75 276 TYR A C 1
ATOM 2150 O O . TYR A 1 276 ? 3.300 2.436 7.883 1.00 95.75 276 TYR A O 1
ATOM 2158 N N . ILE A 1 277 ? 2.342 0.497 8.526 1.00 95.44 277 ILE A N 1
ATOM 2159 C CA . ILE A 1 277 ? 3.174 -0.365 7.674 1.00 95.44 277 ILE A CA 1
ATOM 2160 C C . ILE A 1 277 ? 2.973 0.014 6.204 1.00 95.44 277 ILE A C 1
ATOM 2162 O O . ILE A 1 277 ? 3.950 0.309 5.523 1.00 95.44 277 ILE A O 1
ATOM 2166 N N . LEU A 1 278 ? 1.719 0.126 5.756 1.00 94.94 278 LEU A N 1
ATOM 2167 C CA . LEU A 1 278 ? 1.393 0.499 4.381 1.00 94.94 278 LEU A CA 1
ATOM 2168 C C . LEU A 1 278 ? 2.004 1.849 3.973 1.00 94.94 278 LEU A C 1
ATOM 2170 O O . LEU A 1 278 ? 2.577 1.955 2.896 1.00 94.94 278 LEU A O 1
ATOM 2174 N N . ILE A 1 279 ? 1.932 2.880 4.822 1.00 95.44 279 ILE A N 1
ATOM 2175 C CA . ILE A 1 279 ? 2.538 4.197 4.545 1.00 95.44 279 ILE A CA 1
ATOM 2176 C C . ILE A 1 279 ? 4.051 4.077 4.329 1.00 95.44 279 ILE A C 1
ATOM 2178 O O . ILE A 1 279 ? 4.598 4.724 3.431 1.00 95.44 279 ILE A O 1
ATOM 2182 N N . ARG A 1 280 ? 4.728 3.262 5.145 1.00 95.00 280 ARG A N 1
ATOM 2183 C CA . ARG A 1 280 ? 6.176 3.041 5.053 1.00 95.00 280 ARG A CA 1
ATOM 2184 C C . ARG A 1 280 ? 6.557 2.230 3.815 1.00 95.00 280 ARG A C 1
ATOM 2186 O O . ARG A 1 280 ? 7.565 2.527 3.169 1.00 95.00 280 ARG A O 1
ATOM 2193 N N . ASP A 1 281 ? 5.740 1.248 3.460 1.00 93.50 281 ASP A N 1
ATOM 2194 C CA . ASP A 1 281 ? 5.934 0.456 2.250 1.00 93.50 281 ASP A CA 1
ATOM 2195 C C . ASP A 1 281 ? 5.727 1.324 1.004 1.00 93.50 281 ASP A C 1
ATOM 2197 O O . ASP A 1 281 ? 6.555 1.291 0.098 1.00 93.50 281 ASP A O 1
ATOM 2201 N N . LEU A 1 282 ? 4.699 2.182 0.983 1.00 93.25 282 LEU A N 1
ATOM 2202 C CA . LEU A 1 282 ? 4.466 3.140 -0.104 1.00 93.25 282 LEU A CA 1
ATOM 2203 C C . LEU A 1 282 ? 5.620 4.145 -0.257 1.00 93.25 282 LEU A C 1
ATOM 2205 O O . LEU A 1 282 ? 5.973 4.474 -1.388 1.00 93.25 282 LEU A O 1
ATOM 2209 N N . ASP A 1 283 ? 6.240 4.596 0.841 1.00 91.06 283 ASP A N 1
ATOM 2210 C CA . ASP A 1 283 ? 7.443 5.447 0.788 1.00 91.06 283 ASP A CA 1
ATOM 2211 C C . ASP A 1 283 ? 8.611 4.720 0.111 1.00 91.06 283 ASP A C 1
ATOM 2213 O O . ASP A 1 283 ? 9.224 5.213 -0.840 1.00 91.06 283 ASP A O 1
ATOM 2217 N N . THR A 1 284 ? 8.864 3.493 0.567 1.00 93.19 284 THR A N 1
ATOM 2218 C CA . THR A 1 284 ? 9.932 2.639 0.043 1.00 93.19 284 THR A CA 1
ATOM 2219 C C . THR A 1 284 ? 9.714 2.355 -1.440 1.00 93.19 284 THR A C 1
ATOM 2221 O O . THR A 1 284 ? 10.619 2.551 -2.253 1.00 93.19 284 THR A O 1
ATOM 2224 N N . ILE A 1 285 ? 8.494 1.964 -1.815 1.00 91.81 285 ILE A N 1
ATOM 2225 C CA . ILE A 1 285 ? 8.103 1.716 -3.202 1.00 91.81 285 ILE A CA 1
ATOM 2226 C C . ILE A 1 285 ? 8.272 2.989 -4.033 1.00 91.81 285 ILE A C 1
ATOM 2228 O O . ILE A 1 285 ? 8.907 2.928 -5.081 1.00 91.81 285 ILE A O 1
ATOM 2232 N N . SER A 1 286 ? 7.794 4.150 -3.572 1.00 89.88 286 SER A N 1
ATOM 2233 C CA . SER A 1 286 ? 7.925 5.407 -4.320 1.00 89.88 286 SER A CA 1
ATOM 2234 C C . SER A 1 286 ? 9.384 5.753 -4.619 1.00 89.88 286 SER A C 1
ATOM 2236 O O . SER A 1 286 ? 9.682 6.229 -5.716 1.00 89.88 286 SER A O 1
ATOM 2238 N N . ARG A 1 287 ? 10.298 5.519 -3.670 1.00 90.25 287 ARG A N 1
ATOM 2239 C CA . ARG A 1 287 ? 11.738 5.757 -3.859 1.00 90.25 287 ARG A CA 1
ATOM 2240 C C . ARG A 1 287 ? 12.352 4.778 -4.858 1.00 90.25 287 ARG A C 1
ATOM 2242 O O . ARG A 1 287 ? 13.138 5.191 -5.706 1.00 90.25 287 ARG A O 1
ATOM 2249 N N . LEU A 1 288 ? 11.975 3.501 -4.786 1.00 91.94 288 LEU A N 1
ATOM 2250 C CA . LEU A 1 288 ? 12.436 2.475 -5.728 1.00 91.94 288 LEU A CA 1
ATOM 2251 C C . LEU A 1 288 ? 11.915 2.720 -7.146 1.00 91.94 288 LEU A C 1
ATOM 2253 O O . LEU A 1 288 ? 12.665 2.556 -8.103 1.00 91.94 288 LEU A O 1
ATOM 2257 N N . VAL A 1 289 ? 10.656 3.142 -7.285 1.00 89.88 289 VAL A N 1
ATOM 2258 C CA . VAL A 1 289 ? 10.067 3.516 -8.577 1.00 89.88 289 VAL A CA 1
ATOM 2259 C C . VAL A 1 289 ? 10.781 4.728 -9.160 1.00 89.88 289 VAL A C 1
ATOM 2261 O O . VAL A 1 289 ? 11.104 4.700 -10.341 1.00 89.88 289 VAL A O 1
ATOM 2264 N N . GLY A 1 290 ? 11.077 5.746 -8.343 1.00 88.44 290 GLY A N 1
ATOM 2265 C CA . GLY A 1 290 ? 11.875 6.901 -8.764 1.00 88.44 290 GLY A CA 1
ATOM 2266 C C . GLY A 1 290 ? 13.249 6.483 -9.287 1.00 88.44 290 GLY A C 1
ATOM 2267 O O . GLY A 1 290 ? 13.585 6.773 -10.425 1.00 88.44 290 GLY A O 1
ATOM 2268 N N . ARG A 1 291 ? 13.991 5.678 -8.522 1.00 90.88 291 ARG A N 1
ATOM 2269 C CA . ARG A 1 291 ? 15.302 5.180 -8.958 1.00 90.88 291 ARG A CA 1
ATOM 2270 C C . ARG A 1 291 ? 15.232 4.356 -10.248 1.00 90.88 291 ARG A C 1
ATOM 2272 O O . ARG A 1 291 ? 16.051 4.544 -11.138 1.00 90.88 291 ARG A O 1
ATOM 2279 N N . LEU A 1 292 ? 14.270 3.437 -10.352 1.00 89.62 292 LEU A N 1
ATOM 2280 C CA . LEU A 1 292 ? 14.087 2.628 -11.559 1.00 89.62 292 LEU A CA 1
ATOM 2281 C C . LEU A 1 292 ? 13.728 3.501 -12.769 1.00 89.62 292 LEU A C 1
ATOM 2283 O O . LEU A 1 292 ? 14.102 3.177 -13.894 1.00 89.62 292 LEU A O 1
ATOM 2287 N N . ASN A 1 293 ? 12.991 4.587 -12.537 1.00 88.94 293 ASN A N 1
ATOM 2288 C CA . ASN A 1 293 ? 12.678 5.567 -13.559 1.00 88.94 293 ASN A CA 1
ATOM 2289 C C . ASN A 1 293 ? 13.938 6.270 -14.067 1.00 88.94 293 ASN A C 1
ATOM 2291 O O . ASN A 1 293 ? 14.171 6.273 -15.272 1.00 88.94 293 ASN A O 1
ATOM 2295 N N . ASP A 1 294 ? 14.749 6.796 -13.149 1.00 89.44 294 ASP A N 1
ATOM 2296 C CA . ASP A 1 294 ? 15.987 7.510 -13.464 1.00 89.44 294 ASP A CA 1
ATOM 2297 C C . ASP A 1 294 ? 16.968 6.598 -14.220 1.00 89.44 294 ASP A C 1
ATOM 2299 O O . ASP A 1 294 ? 17.503 6.982 -15.257 1.00 89.44 294 ASP A O 1
ATOM 2303 N N . GLU A 1 295 ? 17.136 5.346 -13.771 1.00 90.81 295 GLU A N 1
ATOM 2304 C CA . GLU A 1 295 ? 17.969 4.344 -14.455 1.00 90.81 295 GLU A CA 1
ATOM 2305 C C . GLU A 1 295 ? 17.452 4.033 -15.872 1.00 90.81 295 GLU A C 1
ATOM 2307 O O . GLU A 1 295 ? 18.235 3.837 -16.803 1.00 90.81 295 GLU A O 1
ATOM 2312 N N . LEU A 1 296 ? 16.131 3.983 -16.071 1.00 89.12 296 LEU A N 1
ATOM 2313 C CA . LEU A 1 296 ? 15.554 3.729 -17.390 1.00 89.12 296 LEU A CA 1
ATOM 2314 C C . LEU A 1 296 ? 15.718 4.930 -18.332 1.00 89.12 296 LEU A C 1
ATOM 2316 O O . LEU A 1 296 ? 15.988 4.727 -19.517 1.00 89.12 296 LEU A O 1
ATOM 2320 N N . GLU A 1 297 ? 15.562 6.153 -17.827 1.00 89.56 297 GLU A N 1
ATOM 2321 C CA . GLU A 1 297 ? 15.785 7.386 -18.589 1.00 89.56 297 GLU A CA 1
ATOM 2322 C C . GLU A 1 297 ? 17.255 7.545 -18.987 1.00 89.56 297 GLU A C 1
ATOM 2324 O O . GLU A 1 297 ? 17.535 7.830 -20.153 1.00 89.56 297 GLU A O 1
ATOM 2329 N N . ASP A 1 298 ? 18.183 7.260 -18.072 1.00 90.75 298 ASP A N 1
ATOM 2330 C CA . ASP A 1 298 ? 19.623 7.266 -18.342 1.00 90.75 298 ASP A CA 1
ATOM 2331 C C . ASP A 1 298 ? 19.995 6.248 -19.433 1.00 90.75 298 ASP A C 1
ATOM 2333 O O . ASP A 1 298 ? 20.611 6.591 -20.445 1.00 90.75 298 ASP A O 1
ATOM 2337 N N . LEU A 1 299 ? 19.506 5.005 -19.325 1.00 90.06 299 LEU A N 1
ATOM 2338 C CA . LEU A 1 299 ? 19.707 3.990 -20.365 1.00 90.06 299 LEU A CA 1
ATOM 2339 C C . LEU A 1 299 ? 19.135 4.420 -21.723 1.00 90.06 299 LEU A C 1
ATOM 2341 O O . LEU A 1 299 ? 19.755 4.182 -22.764 1.00 90.06 299 LEU A O 1
ATOM 2345 N N . GLN A 1 300 ? 17.955 5.045 -21.743 1.00 90.19 300 GLN A N 1
ATOM 2346 C CA . GLN A 1 300 ? 17.379 5.573 -22.978 1.00 90.19 300 GLN A CA 1
ATOM 2347 C C . GLN A 1 300 ? 18.226 6.708 -23.563 1.00 90.19 300 GLN A C 1
ATOM 2349 O O . GLN A 1 300 ? 18.403 6.739 -24.783 1.00 90.19 300 GLN A O 1
ATOM 2354 N N . ALA A 1 301 ? 18.755 7.607 -22.731 1.00 90.75 301 ALA A N 1
ATOM 2355 C CA . ALA A 1 301 ? 19.620 8.706 -23.148 1.00 90.75 301 ALA A CA 1
ATOM 2356 C C . ALA A 1 301 ? 20.940 8.194 -23.742 1.00 90.75 301 ALA A C 1
ATOM 2358 O O . ALA A 1 301 ? 21.311 8.606 -24.843 1.00 90.75 301 ALA A O 1
ATOM 2359 N N . ILE A 1 302 ? 21.586 7.227 -23.083 1.00 90.00 302 ILE A N 1
ATOM 2360 C CA . ILE A 1 302 ? 22.807 6.575 -23.573 1.00 90.00 302 ILE A CA 1
ATOM 2361 C C . ILE A 1 302 ? 22.553 5.940 -24.939 1.00 90.00 302 ILE A C 1
ATOM 2363 O O . ILE A 1 302 ? 23.283 6.205 -25.893 1.00 90.00 302 ILE A O 1
ATOM 2367 N N . ILE A 1 303 ? 21.502 5.126 -25.075 1.00 88.81 303 ILE A N 1
ATOM 2368 C CA . ILE A 1 303 ? 21.219 4.467 -26.355 1.00 88.81 303 ILE A CA 1
ATOM 2369 C C . ILE A 1 303 ? 20.883 5.507 -27.433 1.00 88.81 303 ILE A C 1
ATOM 2371 O O . ILE A 1 303 ? 21.382 5.380 -28.545 1.00 88.81 303 ILE A O 1
ATOM 2375 N N . ARG A 1 304 ? 20.113 6.563 -27.129 1.00 89.69 304 ARG A N 1
ATOM 2376 C CA . ARG A 1 304 ? 19.849 7.655 -28.088 1.00 89.69 304 ARG A CA 1
ATOM 2377 C C . ARG A 1 304 ? 21.143 8.310 -28.563 1.00 89.69 304 ARG A C 1
ATOM 2379 O O . ARG A 1 304 ? 21.304 8.504 -29.763 1.00 89.69 304 ARG A O 1
ATOM 2386 N N . PHE A 1 305 ? 22.069 8.596 -27.652 1.00 87.69 305 PHE A N 1
ATOM 2387 C CA . PHE A 1 305 ? 23.380 9.137 -27.996 1.00 87.69 305 PHE A CA 1
ATOM 2388 C C . PHE A 1 305 ? 24.151 8.206 -28.948 1.00 87.69 305 PHE A C 1
ATOM 2390 O O . PHE A 1 305 ? 24.654 8.658 -29.977 1.00 87.69 305 PHE A O 1
ATOM 2397 N N . TRP A 1 306 ? 24.176 6.898 -28.669 1.00 83.62 306 TRP A N 1
ATOM 2398 C CA . TRP A 1 306 ? 24.788 5.903 -29.559 1.00 83.62 306 TRP A CA 1
ATOM 2399 C C . TRP A 1 306 ? 24.104 5.811 -30.925 1.00 83.62 306 TRP A C 1
ATOM 2401 O O . TRP A 1 306 ? 24.794 5.674 -31.929 1.00 83.62 306 TRP A O 1
ATOM 2411 N N . LEU A 1 307 ? 22.772 5.894 -30.983 1.00 84.56 307 LEU A N 1
ATOM 2412 C CA . LEU A 1 307 ? 22.012 5.871 -32.237 1.00 84.56 307 LEU A CA 1
ATOM 2413 C C . LEU A 1 307 ? 22.333 7.088 -33.115 1.00 84.56 307 LEU A C 1
ATOM 2415 O O . LEU A 1 307 ? 22.515 6.934 -34.319 1.00 84.56 307 LEU A O 1
ATOM 2419 N N . VAL A 1 308 ? 22.427 8.278 -32.513 1.00 83.44 308 VAL A N 1
ATOM 2420 C CA . VAL A 1 308 ? 22.780 9.521 -33.218 1.00 83.44 308 VAL A CA 1
ATOM 2421 C C . VAL A 1 308 ? 24.218 9.460 -33.731 1.00 83.44 308 VAL A C 1
ATOM 2423 O O . VAL A 1 308 ? 24.467 9.766 -34.890 1.00 83.44 308 VAL A O 1
ATOM 2426 N N . ARG A 1 309 ? 25.165 9.008 -32.898 1.00 76.81 309 ARG A N 1
ATOM 2427 C CA . ARG A 1 309 ? 26.592 8.968 -33.253 1.00 76.81 309 ARG A CA 1
ATOM 2428 C C . ARG A 1 309 ? 26.962 7.807 -34.183 1.00 76.81 309 ARG A C 1
ATOM 2430 O O . ARG A 1 309 ? 27.840 7.946 -35.023 1.00 76.81 309 ARG A O 1
ATOM 2437 N N . GLY A 1 310 ? 26.290 6.664 -34.057 1.00 62.72 310 GLY A N 1
ATOM 2438 C CA . GLY A 1 310 ? 26.460 5.491 -34.922 1.00 62.72 310 GLY A CA 1
ATOM 2439 C C . GLY A 1 310 ? 25.792 5.623 -36.295 1.00 62.72 310 GLY A C 1
ATOM 2440 O O . GLY A 1 310 ? 25.953 4.733 -37.129 1.00 62.72 310 GLY A O 1
ATOM 2441 N N . GLY A 1 311 ? 25.050 6.712 -36.525 1.00 52.12 311 GLY A N 1
ATOM 2442 C CA . GLY A 1 311 ? 24.514 7.108 -37.827 1.00 52.12 311 GLY A CA 1
ATOM 2443 C C . GLY A 1 311 ? 25.524 7.811 -38.738 1.00 52.12 311 GLY A C 1
ATOM 2444 O O . GLY A 1 311 ? 25.197 8.034 -39.899 1.00 52.12 311 GLY A O 1
ATOM 2445 N N . ASP A 1 312 ? 26.735 8.112 -38.250 1.00 49.00 312 ASP A N 1
ATOM 2446 C CA . ASP A 1 312 ? 27.812 8.717 -39.039 1.00 49.00 312 ASP A CA 1
ATOM 2447 C C . ASP A 1 312 ? 28.897 7.672 -39.376 1.00 49.00 312 ASP A C 1
ATOM 2449 O O . ASP A 1 312 ? 29.840 7.463 -38.604 1.00 49.00 312 ASP A O 1
ATOM 2453 N N . PRO A 1 313 ? 28.817 6.992 -40.537 1.00 46.72 313 PRO A N 1
ATOM 2454 C CA . PRO A 1 313 ? 29.855 6.063 -40.988 1.00 46.72 313 PRO A CA 1
ATOM 2455 C C . PRO A 1 313 ? 31.226 6.716 -41.267 1.00 46.72 313 PRO A C 1
ATOM 2457 O O . PRO A 1 313 ? 32.151 6.016 -41.666 1.00 46.72 313 PRO A O 1
ATOM 2460 N N . VAL A 1 314 ? 31.393 8.025 -41.044 1.00 45.75 314 VAL A N 1
ATOM 2461 C CA . VAL A 1 314 ? 32.590 8.786 -41.443 1.00 45.75 314 VAL A CA 1
ATOM 2462 C C . VAL A 1 314 ? 33.608 8.986 -40.306 1.00 45.75 314 VAL A C 1
ATOM 2464 O O . VAL A 1 314 ? 34.785 9.206 -40.578 1.00 45.75 314 VAL A O 1
ATOM 2467 N N . GLN A 1 315 ? 33.242 8.836 -39.028 1.00 45.06 315 GLN A N 1
ATOM 2468 C CA . GLN A 1 315 ? 34.187 9.127 -37.929 1.00 45.06 315 GLN A CA 1
ATOM 2469 C C . GLN A 1 315 ? 35.056 7.948 -37.462 1.00 45.06 315 GLN A C 1
ATOM 2471 O O . GLN A 1 315 ? 36.040 8.171 -36.764 1.00 45.06 315 GLN A O 1
ATOM 2476 N N . LEU A 1 316 ? 34.771 6.708 -37.874 1.00 42.03 316 LEU A N 1
ATOM 2477 C CA . LEU A 1 316 ? 35.595 5.542 -37.505 1.00 42.03 316 LEU A CA 1
ATOM 2478 C C . LEU A 1 316 ? 36.732 5.229 -38.496 1.00 42.03 316 LEU A C 1
ATOM 2480 O O . LEU A 1 316 ? 37.555 4.369 -38.202 1.00 42.03 316 LEU A O 1
ATOM 2484 N N . GLN A 1 317 ? 36.826 5.933 -39.632 1.00 40.47 317 GLN A N 1
ATOM 2485 C CA . GLN A 1 317 ? 37.975 5.825 -40.549 1.00 40.47 317 GLN A CA 1
ATOM 2486 C C . GLN A 1 317 ? 39.038 6.914 -40.339 1.00 40.47 317 GLN A C 1
ATOM 2488 O O . GLN A 1 317 ? 40.205 6.676 -40.630 1.00 40.47 317 GLN A O 1
ATOM 2493 N N . LEU A 1 318 ? 38.687 8.073 -39.771 1.00 42.91 318 LEU A N 1
ATOM 2494 C CA . LEU A 1 318 ? 39.635 9.183 -39.585 1.00 42.91 318 LEU A CA 1
ATOM 2495 C C . LEU A 1 318 ? 40.564 9.029 -38.371 1.00 42.91 318 LEU A C 1
ATOM 2497 O O . LEU A 1 318 ? 41.524 9.778 -38.252 1.00 42.91 318 LEU A O 1
ATOM 2501 N N . GLN A 1 319 ? 40.328 8.041 -37.504 1.00 41.81 319 GLN A N 1
ATOM 2502 C CA . GLN A 1 319 ? 41.202 7.746 -36.360 1.00 41.81 319 GLN A CA 1
ATOM 2503 C C . GLN A 1 319 ? 42.125 6.532 -36.586 1.00 41.81 319 GLN A C 1
ATOM 2505 O O . GLN A 1 319 ? 42.887 6.171 -35.697 1.00 41.81 319 GLN A O 1
ATOM 2510 N N . ALA A 1 320 ? 42.064 5.910 -37.771 1.00 45.28 320 ALA A N 1
ATOM 2511 C CA . ALA A 1 320 ? 42.947 4.814 -38.191 1.00 45.28 320 ALA A CA 1
ATOM 2512 C C . ALA A 1 320 ? 43.818 5.180 -39.414 1.00 45.28 320 ALA A C 1
ATOM 2514 O O . ALA A 1 320 ? 44.458 4.314 -40.007 1.00 45.28 320 ALA A O 1
ATOM 2515 N N . SER A 1 321 ? 43.828 6.450 -39.830 1.00 43.06 321 SER A N 1
ATOM 2516 C CA . SER A 1 321 ? 44.671 6.959 -40.927 1.00 43.06 321 SER A CA 1
ATOM 2517 C C . SER A 1 321 ? 45.246 8.353 -40.645 1.00 43.06 321 SER A C 1
ATOM 2519 O O . SER A 1 321 ? 45.565 9.082 -41.581 1.00 43.06 321 SER A O 1
ATOM 2521 N N . GLY A 1 322 ? 45.374 8.715 -39.366 1.00 39.19 322 GLY A N 1
ATOM 2522 C CA . GLY A 1 322 ? 46.120 9.885 -38.900 1.00 39.19 322 GLY A CA 1
ATOM 2523 C C . GLY A 1 322 ? 47.256 9.448 -37.996 1.00 39.19 322 GLY A C 1
ATOM 2524 O O . GLY A 1 322 ? 46.976 8.597 -37.122 1.00 39.19 322 GLY A O 1
#

pLDDT: mean 71.94, std 19.72, range [25.5, 96.44]